Protein AF-0000000082531055 (afdb_homodimer)

Radius of gyration: 18.64 Å; Cα contacts (8 Å, |Δi|>4): 338; chains: 2; bounding box: 50×52×39 Å

Secondary structure (DSSP, 8-state):
-HHHHHHHHHHHHHHHHHHHHHHHHHHHHTT-HHHHHHHHHTT--TT---HHHHHHHHHHHHHHHHH---HHHHHHHS-GGGHHHHHHHHHHHHHH--HHHHHHHHHHHHHHHHHH-HHHHHHHHH--S---/-HHHHHHHHHHHHHHHHHHHHHHHHHHHHTT-HHHHHHHHHTT--TT---HHHHHHHHHHHHHHHHH---HHHHHHHS-GGGHHHHHHHHHHHHHH--HHHHHHHHHHHHHHHHHH-HHHHHHHHH--S---

Nearest PDB structures (foldseek):
  2p9p-assembly1_G  TM=9.024E-01  e=6.781E-05  Bos taurus
  4zlh-assembly1_A  TM=4.702E-01  e=4.420E+00  Escherichia coli O157:H7
  3qml-assembly2_D  TM=3.053E-01  e=2.749E+00  Saccharomyces cerevisiae
  8tn6-assembly1_C  TM=3.056E-01  e=6.067E+00  synthetic construct
  2p9p-assembly1_G  TM=9.031E-01  e=5.166E-05  Bos taurus

Structure (mmCIF, N/CA/C/O backbone):
data_AF-0000000082531055-model_v1
#
loop_
_entity.id
_entity.type
_entity.pdbx_description
1 polymer 'Actin-related protein 2/3 complex subunit 5'
#
loop_
_atom_site.group_PDB
_atom_site.id
_atom_site.type_symbol
_atom_site.label_atom_id
_atom_site.label_alt_id
_atom_site.label_comp_id
_atom_site.label_asym_id
_atom_site.label_entity_id
_atom_site.label_seq_id
_atom_site.pdbx_PDB_ins_code
_atom_site.Cartn_x
_atom_site.Cartn_y
_atom_site.Cartn_z
_atom_site.occupancy
_atom_site.B_iso_or_equiv
_atom_site.auth_seq_id
_atom_site.auth_comp_id
_atom_site.auth_asym_id
_atom_site.auth_atom_id
_atom_site.pdbx_PDB_model_num
ATOM 1 N N . MET A 1 1 ? 19.609 7.238 -24.266 1 29.48 1 MET A N 1
ATOM 2 C CA . MET A 1 1 ? 18.875 8.5 -24.375 1 29.48 1 MET A CA 1
ATOM 3 C C . MET A 1 1 ? 17.672 8.508 -23.453 1 29.48 1 MET A C 1
ATOM 5 O O . MET A 1 1 ? 17.328 9.547 -22.891 1 29.48 1 MET A O 1
ATOM 9 N N . ALA A 1 2 ? 16.812 7.453 -23.422 1 37.62 2 ALA A N 1
ATOM 10 C CA . ALA A 1 2 ? 15.617 7.328 -22.594 1 37.62 2 ALA A CA 1
ATOM 11 C C . ALA A 1 2 ? 15.969 7.297 -21.109 1 37.62 2 ALA A C 1
ATOM 13 O O . ALA A 1 2 ? 15.258 7.879 -20.281 1 37.62 2 ALA A O 1
ATOM 14 N N . GLU A 1 3 ? 17 6.648 -20.828 1 43.88 3 GLU A N 1
ATOM 15 C CA . GLU A 1 3 ? 17.516 6.523 -19.469 1 43.88 3 GLU A CA 1
ATOM 16 C C . GLU A 1 3 ? 17.891 7.887 -18.891 1 43.88 3 GLU A C 1
ATOM 18 O O . GLU A 1 3 ? 17.656 8.141 -17.703 1 43.88 3 GLU A O 1
ATOM 23 N N . PHE A 1 4 ? 18.5 8.664 -19.719 1 45.09 4 PHE A N 1
ATOM 24 C CA . PHE A 1 4 ? 18.938 10.008 -19.391 1 45.09 4 PHE A CA 1
ATOM 25 C C . PHE A 1 4 ? 17.75 10.922 -19.094 1 45.09 4 PHE A C 1
ATOM 27 O O . PHE A 1 4 ? 17.797 11.734 -18.172 1 45.09 4 PHE A O 1
ATOM 34 N N . VAL A 1 5 ? 16.766 10.852 -19.891 1 44.25 5 VAL A N 1
ATOM 35 C CA . VAL A 1 5 ? 15.547 11.648 -19.812 1 44.25 5 VAL A CA 1
ATOM 36 C C . VAL A 1 5 ? 14.758 11.25 -18.578 1 44.25 5 VAL A C 1
ATOM 38 O O . VAL A 1 5 ? 14.227 12.117 -17.875 1 44.25 5 VAL A O 1
ATOM 41 N N . GLU A 1 6 ? 14.867 9.984 -18.266 1 50.84 6 GLU A N 1
ATOM 42 C CA . GLU A 1 6 ? 14.141 9.477 -17.109 1 50.84 6 GLU A CA 1
ATOM 43 C C . GLU A 1 6 ? 14.789 9.938 -15.812 1 50.84 6 GLU A C 1
ATOM 45 O O . GLU A 1 6 ? 14.086 10.258 -14.852 1 50.84 6 GLU A O 1
ATOM 50 N N . ALA A 1 7 ? 16.141 9.953 -15.906 1 51.12 7 ALA A N 1
ATOM 51 C CA . ALA A 1 7 ? 16.953 10.406 -14.781 1 51.12 7 ALA A CA 1
ATOM 52 C C . ALA A 1 7 ? 16.781 11.898 -14.539 1 51.12 7 ALA A C 1
ATOM 54 O O . ALA A 1 7 ? 16.688 12.344 -13.391 1 51.12 7 ALA A O 1
ATOM 55 N N . ASP A 1 8 ? 16.938 12.641 -15.594 1 53.81 8 ASP A N 1
ATOM 56 C CA . ASP A 1 8 ? 16.75 14.086 -15.508 1 53.81 8 ASP A CA 1
ATOM 57 C C . ASP A 1 8 ? 15.383 14.438 -14.938 1 53.81 8 ASP A C 1
ATOM 59 O O . ASP A 1 8 ? 15.258 15.391 -14.156 1 53.81 8 ASP A O 1
ATOM 63 N N . ASN A 1 9 ? 14.477 13.461 -15.141 1 72.88 9 ASN A N 1
ATOM 64 C CA . ASN A 1 9 ? 13.094 13.641 -14.711 1 72.88 9 ASN A CA 1
ATOM 65 C C . ASN A 1 9 ? 12.914 13.289 -13.234 1 72.88 9 ASN A C 1
ATOM 67 O O . ASN A 1 9 ? 12.242 14.016 -12.5 1 72.88 9 ASN A O 1
ATOM 71 N N . ALA A 1 10 ? 13.938 12.469 -12.82 1 75.19 10 ALA A N 1
ATOM 72 C CA . ALA A 1 10 ? 13.844 12.109 -11.414 1 75.19 10 ALA A CA 1
ATOM 73 C C . ALA A 1 10 ? 14.391 13.227 -10.523 1 75.19 10 ALA A C 1
ATOM 75 O O . ALA A 1 10 ? 13.836 13.5 -9.453 1 75.19 10 ALA A O 1
ATOM 76 N N . GLU A 1 11 ? 15.43 13.875 -10.984 1 80.56 11 GLU A N 1
ATOM 77 C CA . GLU A 1 11 ? 16.016 14.961 -10.211 1 80.56 11 GLU A CA 1
ATOM 78 C C . GLU A 1 11 ? 15.078 16.156 -10.125 1 80.56 11 GLU A C 1
ATOM 80 O O . GLU A 1 11 ? 14.969 16.812 -9.078 1 80.56 11 GLU A O 1
ATOM 85 N N . ALA A 1 12 ? 14.461 16.438 -11.148 1 84.06 12 ALA A N 1
ATOM 86 C CA . ALA A 1 12 ? 13.5 17.531 -11.156 1 84.06 12 ALA A CA 1
ATOM 87 C C . ALA A 1 12 ? 12.32 17.219 -10.234 1 84.06 12 ALA A C 1
ATOM 89 O O . ALA A 1 12 ? 11.836 18.109 -9.523 1 84.06 12 ALA A O 1
ATOM 90 N N . ILE A 1 13 ? 11.922 16 -10.219 1 83.38 13 ILE A N 1
ATOM 91 C CA . ILE A 1 13 ? 10.812 15.57 -9.375 1 83.38 13 ILE A CA 1
ATOM 92 C C . ILE A 1 13 ? 11.211 15.672 -7.906 1 83.38 13 ILE A C 1
ATOM 94 O O . ILE A 1 13 ? 10.438 16.156 -7.078 1 83.38 13 ILE A O 1
ATOM 98 N N . ILE A 1 14 ? 12.43 15.273 -7.699 1 84.75 14 ILE A N 1
ATOM 99 C CA . ILE A 1 14 ? 12.922 15.312 -6.328 1 84.75 14 ILE A CA 1
ATOM 100 C C . ILE A 1 14 ? 13 16.75 -5.848 1 84.75 14 ILE A C 1
ATOM 102 O O . ILE A 1 14 ? 12.641 17.062 -4.707 1 84.75 14 ILE A O 1
ATOM 106 N N . THR A 1 15 ? 13.445 17.625 -6.699 1 88.12 15 THR A N 1
ATOM 107 C CA . THR A 1 15 ? 13.523 19.031 -6.355 1 88.12 15 THR A CA 1
ATOM 108 C C . THR A 1 15 ? 12.141 19.594 -6.062 1 88.12 15 THR A C 1
ATOM 110 O O . THR A 1 15 ? 11.961 20.359 -5.105 1 88.12 15 THR A O 1
ATOM 113 N N . ARG A 1 16 ? 11.164 19.266 -6.797 1 87.06 16 ARG A N 1
ATOM 114 C CA . ARG A 1 16 ? 9.781 19.703 -6.578 1 87.06 16 ARG A CA 1
ATOM 115 C C . ARG A 1 16 ? 9.258 19.188 -5.238 1 87.06 16 ARG A C 1
ATOM 117 O O . ARG A 1 16 ? 8.578 19.922 -4.516 1 87.06 16 ARG A O 1
ATOM 124 N N . ILE A 1 17 ? 9.586 17.969 -4.957 1 88.88 17 ILE A N 1
ATOM 125 C CA . ILE A 1 17 ? 9.156 17.359 -3.699 1 88.88 17 ILE A CA 1
ATOM 126 C C . ILE A 1 17 ? 9.773 18.125 -2.527 1 88.88 17 ILE A C 1
ATOM 128 O O . ILE A 1 17 ? 9.102 18.375 -1.521 1 88.88 17 ILE A O 1
ATOM 132 N N . GLU A 1 18 ? 10.984 18.5 -2.701 1 90.75 18 GLU A N 1
ATOM 133 C CA . GLU A 1 18 ? 11.664 19.25 -1.645 1 90.75 18 GLU A CA 1
ATOM 134 C C . GLU A 1 18 ? 11.016 20.609 -1.421 1 90.75 18 GLU A C 1
ATOM 136 O O . GLU A 1 18 ? 10.859 21.047 -0.28 1 90.75 18 GLU A O 1
ATOM 141 N N . HIS A 1 19 ? 10.695 21.25 -2.48 1 91.31 19 HIS A N 1
ATOM 142 C CA . HIS A 1 19 ? 10.008 22.531 -2.365 1 91.31 19 HIS A CA 1
ATOM 143 C C . HIS A 1 19 ? 8.648 22.375 -1.685 1 91.31 19 HIS A C 1
ATOM 145 O O . HIS A 1 19 ? 8.305 23.141 -0.79 1 91.31 19 HIS A O 1
ATOM 151 N N . LYS A 1 20 ? 7.926 21.359 -2.08 1 91.94 20 LYS A N 1
ATOM 152 C CA . LYS A 1 20 ? 6.625 21.062 -1.494 1 91.94 20 LYS A CA 1
ATOM 153 C C . LYS A 1 20 ? 6.754 20.734 -0.009 1 91.94 20 LYS A C 1
ATOM 155 O O . LYS A 1 20 ? 5.902 21.109 0.793 1 91.94 20 LYS A O 1
ATOM 160 N N . SER A 1 21 ? 7.859 20.047 0.25 1 94.75 21 SER A N 1
ATOM 161 C CA . SER A 1 21 ? 8.109 19.625 1.628 1 94.75 21 SER A CA 1
ATOM 162 C C . SER A 1 21 ? 8.227 20.828 2.555 1 94.75 21 SER A C 1
ATOM 164 O O . SER A 1 21 ? 7.703 20.812 3.67 1 94.75 21 SER A O 1
ATOM 166 N N . ARG A 1 22 ? 8.867 21.875 2.098 1 96.12 22 ARG A N 1
ATOM 167 C CA . ARG A 1 22 ? 9.016 23.094 2.891 1 96.12 22 ARG A CA 1
ATOM 168 C C . ARG A 1 22 ? 7.664 23.75 3.15 1 96.12 22 ARG A C 1
ATOM 170 O O . ARG A 1 22 ? 7.379 24.172 4.273 1 96.12 22 ARG A O 1
ATOM 177 N N . LYS A 1 23 ? 6.914 23.859 2.178 1 96.38 23 LYS A N 1
ATOM 178 C CA . LYS A 1 23 ? 5.578 24.438 2.316 1 96.38 23 LYS A CA 1
ATOM 179 C C . LYS A 1 23 ? 4.723 23.625 3.279 1 96.38 23 LYS A C 1
ATOM 181 O O . LYS A 1 23 ? 4.043 24.188 4.141 1 96.38 23 LYS A O 1
ATOM 186 N N . ILE A 1 24 ? 4.734 22.328 3.209 1 97.44 24 ILE A N 1
ATOM 187 C CA . ILE A 1 24 ? 3.961 21.422 4.055 1 97.44 24 ILE A CA 1
ATOM 188 C C . ILE A 1 24 ? 4.395 21.578 5.512 1 97.44 24 ILE A C 1
ATOM 190 O O . ILE A 1 24 ? 3.557 21.688 6.41 1 97.44 24 ILE A O 1
ATOM 194 N N . GLU A 1 25 ? 5.715 21.672 5.68 1 97.5 25 GLU A N 1
ATOM 195 C CA . GLU A 1 25 ? 6.238 21.859 7.027 1 97.5 25 GLU A CA 1
ATOM 196 C C . GLU A 1 25 ? 5.742 23.172 7.629 1 97.5 25 GLU A C 1
ATOM 198 O O . GLU A 1 25 ? 5.375 23.219 8.805 1 97.5 25 GLU A O 1
ATOM 203 N N . SER A 1 26 ? 5.773 24.188 6.863 1 98.06 26 SER A N 1
ATOM 204 C CA . SER A 1 26 ? 5.293 25.484 7.312 1 98.06 26 SER A CA 1
ATOM 205 C C . SER A 1 26 ? 3.818 25.438 7.691 1 98.06 26 SER A C 1
ATOM 207 O O . SER A 1 26 ? 3.412 25.984 8.719 1 98.06 26 SER A O 1
ATOM 209 N N . LEU A 1 27 ? 2.963 24.781 6.934 1 98.19 27 LEU A N 1
ATOM 210 C CA . LEU A 1 27 ? 1.532 24.656 7.184 1 98.19 27 LEU A CA 1
ATOM 211 C C . LEU A 1 27 ? 1.275 23.859 8.461 1 98.19 27 LEU A C 1
ATOM 213 O O . LEU A 1 27 ? 0.385 24.203 9.242 1 98.19 27 LEU A O 1
ATOM 217 N N . LEU A 1 28 ? 2.062 22.859 8.688 1 98.06 28 LEU A N 1
ATOM 218 C CA . LEU A 1 28 ? 1.902 22.047 9.883 1 98.06 28 LEU A CA 1
ATOM 219 C C . LEU A 1 28 ? 2.27 22.828 11.133 1 98.06 28 LEU A C 1
ATOM 221 O O . LEU A 1 28 ? 1.61 22.703 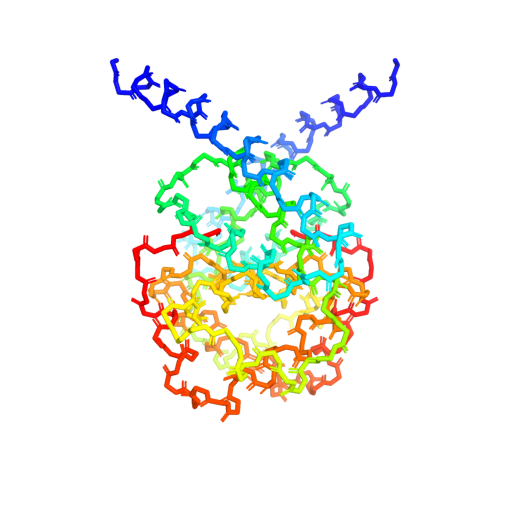12.172 1 98.06 28 LEU A O 1
ATOM 225 N N . LYS A 1 29 ? 3.264 23.625 11.016 1 97.69 29 LYS A N 1
ATOM 226 C CA . LYS A 1 29 ? 3.652 24.5 12.125 1 97.69 29 LYS A CA 1
ATOM 227 C C . LYS A 1 29 ? 2.547 25.5 12.453 1 97.69 29 LYS A C 1
ATOM 229 O O . LYS A 1 29 ? 2.381 25.891 13.609 1 97.69 29 LYS A O 1
ATOM 234 N N . GLN A 1 30 ? 1.782 25.859 11.453 1 98.06 30 GLN A N 1
ATOM 235 C CA . GLN A 1 30 ? 0.675 26.797 11.602 1 98.06 30 GLN A CA 1
ATOM 236 C C . GLN A 1 30 ? -0.611 26.078 11.992 1 98.06 30 GLN A C 1
ATOM 238 O O . GLN A 1 30 ? -1.688 26.672 12.008 1 98.06 30 GLN A O 1
ATOM 243 N N . HIS A 1 31 ? -0.608 24.781 12.219 1 97.38 31 HIS A N 1
ATOM 244 C CA . HIS A 1 31 ? -1.734 23.938 12.617 1 97.38 31 HIS A CA 1
ATOM 245 C C . HIS A 1 31 ? -2.809 23.906 11.531 1 97.38 31 HIS A C 1
ATOM 247 O O . HIS A 1 31 ? -3.998 24.031 11.828 1 97.38 31 HIS A O 1
ATOM 253 N N . LYS A 1 32 ? -2.365 23.812 10.258 1 97.88 32 LYS A N 1
ATOM 254 C CA . LYS A 1 32 ? -3.232 23.688 9.094 1 97.88 32 LYS A CA 1
ATOM 255 C C . LYS A 1 32 ? -3.02 22.344 8.398 1 97.88 32 LYS A C 1
ATOM 257 O O . LYS A 1 32 ? -2.609 22.297 7.234 1 97.88 32 LYS A O 1
ATOM 262 N N . PRO A 1 33 ? -3.389 21.219 9.062 1 97.94 33 PRO A N 1
ATOM 263 C CA . PRO A 1 33 ? -3.057 19.891 8.531 1 97.94 33 PRO A CA 1
ATOM 264 C C . PRO A 1 33 ? -3.814 19.562 7.25 1 97.94 33 PRO A C 1
ATOM 266 O O . PRO A 1 33 ? -3.283 18.875 6.379 1 97.94 33 PRO A O 1
ATOM 269 N N . VAL A 1 34 ? -5.059 20.047 7.102 1 97.88 34 VAL A N 1
ATOM 270 C CA . VAL A 1 34 ? -5.836 19.719 5.91 1 97.88 34 VAL A CA 1
ATOM 271 C C . VAL A 1 34 ? -5.219 20.406 4.688 1 97.88 34 VAL A C 1
ATOM 273 O O . VAL A 1 34 ? -5.09 19.781 3.627 1 97.88 34 VAL A O 1
ATOM 276 N N . GLU A 1 35 ? -4.832 21.688 4.855 1 97.56 35 GLU A N 1
ATOM 277 C CA . GLU A 1 35 ? -4.148 22.391 3.775 1 97.56 35 GLU A CA 1
ATOM 278 C C . GLU A 1 35 ? -2.811 21.734 3.445 1 97.56 35 GLU A C 1
ATOM 280 O O . GLU A 1 35 ? -2.416 21.672 2.279 1 97.56 35 GLU A O 1
ATOM 285 N N . ALA A 1 36 ? -2.111 21.266 4.488 1 98.06 36 ALA A N 1
ATOM 286 C CA . ALA A 1 36 ? -0.868 20.516 4.289 1 98.06 36 ALA A CA 1
ATOM 287 C C . ALA A 1 36 ? -1.108 19.25 3.471 1 98.06 36 ALA A C 1
ATOM 289 O O . ALA A 1 36 ? -0.356 18.953 2.541 1 98.06 36 ALA A O 1
ATOM 290 N N . LEU A 1 37 ? -2.172 18.562 3.766 1 97.94 37 LEU A N 1
ATOM 291 C CA . LEU A 1 37 ? -2.514 17.344 3.045 1 97.94 37 LEU A CA 1
ATOM 292 C C . LEU A 1 37 ? -2.861 17.656 1.591 1 97.94 37 LEU A C 1
ATOM 294 O O . LEU A 1 37 ? -2.4 16.953 0.679 1 97.94 37 LEU A O 1
ATOM 298 N N . LYS A 1 38 ? -3.598 18.703 1.395 1 96.31 38 LYS A N 1
ATOM 299 C CA . LYS A 1 38 ? -3.912 19.141 0.035 1 96.31 38 LYS A CA 1
ATOM 300 C C . LYS A 1 38 ? -2.641 19.391 -0.768 1 96.31 38 LYS A C 1
ATOM 302 O O . LYS A 1 38 ? -2.498 18.906 -1.891 1 96.31 38 LYS A O 1
ATOM 307 N N . THR A 1 39 ? -1.772 20.141 -0.174 1 95.69 39 THR A N 1
ATOM 308 C CA . THR A 1 39 ? -0.507 20.469 -0.817 1 95.69 39 THR A CA 1
ATOM 309 C C . THR A 1 39 ? 0.29 19.203 -1.135 1 95.69 39 THR A C 1
ATOM 311 O O . THR A 1 39 ? 0.873 19.094 -2.215 1 95.69 39 THR A O 1
ATOM 314 N N . ALA A 1 40 ? 0.286 18.25 -0.204 1 95.38 40 ALA A N 1
ATOM 315 C CA . ALA A 1 40 ? 1.03 17 -0.369 1 95.38 40 ALA A CA 1
ATOM 316 C C . ALA A 1 40 ? 0.456 16.172 -1.51 1 95.38 40 ALA A C 1
ATOM 318 O O . ALA A 1 40 ? 1.198 15.5 -2.23 1 95.38 40 ALA A O 1
ATOM 319 N N . LEU A 1 41 ? -0.822 16.25 -1.657 1 93.38 41 LEU A N 1
ATOM 320 C CA . LEU A 1 41 ? -1.504 15.414 -2.639 1 93.38 41 LEU A CA 1
ATOM 321 C C . LEU A 1 41 ? -1.459 16.047 -4.023 1 93.38 41 LEU A C 1
ATOM 323 O O . LEU A 1 41 ? -1.663 15.375 -5.031 1 93.38 41 LEU A O 1
ATOM 327 N N . GLU A 1 42 ? -1.186 17.359 -3.957 1 88.75 42 GLU A N 1
ATOM 328 C CA . GLU A 1 42 ? -1.14 18.094 -5.223 1 88.75 42 GLU A CA 1
ATOM 329 C C . GLU A 1 42 ? 0.071 17.672 -6.055 1 88.75 42 GLU A C 1
ATOM 331 O O . GLU A 1 42 ? 1.187 17.594 -5.535 1 88.75 42 GLU A O 1
ATOM 336 N N . GLY A 1 43 ? -0.142 17.547 -7.301 1 72.81 43 GLY A N 1
ATOM 337 C CA . GLY A 1 43 ? 0.938 17.266 -8.234 1 72.81 43 GLY A CA 1
ATOM 338 C C . GLY A 1 43 ? 1.608 15.93 -8 1 72.81 43 GLY A C 1
ATOM 339 O O . GLY A 1 43 ? 2.805 15.773 -8.258 1 72.81 43 GLY A O 1
ATOM 340 N N . SER A 1 44 ? 1.098 15.195 -7.086 1 60.41 44 SER A N 1
ATOM 341 C CA . SER A 1 44 ? 1.699 13.875 -6.926 1 60.41 44 SER A CA 1
ATOM 342 C C . SER A 1 44 ? 2.025 13.25 -8.273 1 60.41 44 SER A C 1
ATOM 344 O O . SER A 1 44 ? 1.172 13.188 -9.164 1 60.41 44 SER A O 1
ATOM 346 N N . PRO A 1 45 ? 3.352 13.57 -8.547 1 52.59 45 PRO A N 1
ATOM 347 C CA . PRO A 1 45 ? 3.768 13.141 -9.883 1 52.59 45 PRO A CA 1
ATOM 348 C C . PRO A 1 45 ? 3.1 11.844 -10.32 1 52.59 45 PRO A C 1
ATOM 350 O O . PRO A 1 45 ? 3.029 10.883 -9.547 1 52.59 45 PRO A O 1
ATOM 353 N N . PRO A 1 46 ? 2.314 12.008 -11.367 1 50.25 46 PRO A N 1
ATOM 354 C CA . PRO A 1 46 ? 1.851 10.758 -11.953 1 50.25 46 PRO A CA 1
ATOM 355 C C . PRO A 1 46 ? 2.879 9.633 -11.836 1 50.25 46 PRO A C 1
ATOM 357 O O . PRO A 1 46 ? 3.977 9.844 -11.32 1 50.25 46 PRO A O 1
ATOM 360 N N . ASN A 1 47 ? 3.057 8.969 -12.93 1 51.38 47 ASN A N 1
ATOM 361 C CA . ASN A 1 47 ? 3.734 7.738 -13.328 1 51.38 47 ASN A CA 1
ATOM 362 C C . ASN A 1 47 ? 5.219 7.773 -12.977 1 51.38 47 ASN A C 1
ATOM 364 O O . ASN A 1 47 ? 6.074 7.594 -13.844 1 51.38 47 ASN A O 1
ATOM 368 N N . THR A 1 48 ? 5.59 8.633 -12.016 1 58.59 48 THR A N 1
ATOM 369 C CA . THR A 1 48 ? 7.012 8.344 -11.875 1 58.59 48 THR A CA 1
ATOM 370 C C . THR A 1 48 ? 7.234 6.906 -11.422 1 58.59 48 THR A C 1
ATOM 372 O O . THR A 1 48 ? 6.547 6.422 -10.516 1 58.59 48 THR A O 1
ATOM 375 N N . GLN A 1 49 ? 7.82 6.273 -12.258 1 63.94 49 GLN A N 1
ATOM 376 C CA . GLN A 1 49 ? 8.203 4.895 -11.969 1 63.94 49 GLN A CA 1
ATOM 377 C C . GLN A 1 49 ? 9.438 4.836 -11.078 1 63.94 49 GLN A C 1
ATOM 379 O O . GLN A 1 49 ? 9.836 3.762 -10.633 1 63.94 49 GLN A O 1
ATOM 384 N N . ASP A 1 50 ? 9.891 6.121 -10.648 1 75.69 50 ASP A N 1
ATOM 385 C CA . ASP A 1 50 ? 11.109 6.137 -9.836 1 75.69 50 ASP A CA 1
ATOM 386 C C . ASP A 1 50 ? 10.789 5.902 -8.359 1 75.69 50 ASP A C 1
ATOM 388 O O . ASP A 1 50 ? 10.062 6.688 -7.742 1 75.69 50 ASP A O 1
ATOM 392 N N . GLU A 1 51 ? 11.352 4.906 -7.789 1 78.06 51 GLU A N 1
ATOM 393 C CA . GLU A 1 51 ? 11.07 4.48 -6.422 1 78.06 51 GLU A CA 1
ATOM 394 C C . GLU A 1 51 ? 11.539 5.52 -5.41 1 78.06 51 GLU A C 1
ATOM 396 O O . GLU A 1 51 ? 10.922 5.699 -4.359 1 78.06 51 GLU A O 1
ATOM 401 N N . ARG A 1 52 ? 12.594 6.184 -5.797 1 80.44 52 ARG A N 1
ATOM 402 C CA . ARG A 1 52 ? 13.102 7.219 -4.902 1 80.44 52 ARG A CA 1
ATOM 403 C C . ARG A 1 52 ? 12.117 8.375 -4.793 1 80.44 52 ARG A C 1
ATOM 405 O O . ARG A 1 52 ? 11.898 8.914 -3.701 1 80.44 52 ARG A O 1
ATOM 412 N N . CYS A 1 53 ? 11.547 8.742 -5.871 1 84.5 53 CYS A N 1
ATOM 413 C CA . CYS A 1 53 ? 10.562 9.812 -5.895 1 84.5 53 CYS A CA 1
ATOM 414 C C . CYS A 1 53 ? 9.297 9.398 -5.148 1 84.5 53 CYS A C 1
ATOM 416 O O . CYS A 1 53 ? 8.734 10.188 -4.387 1 84.5 53 CYS A O 1
ATOM 418 N N . LYS A 1 54 ? 8.859 8.164 -5.348 1 85.62 54 LYS A N 1
ATOM 419 C CA . LYS A 1 54 ? 7.676 7.648 -4.656 1 85.62 54 LYS A CA 1
ATOM 420 C C . LYS A 1 54 ? 7.871 7.664 -3.145 1 85.62 54 LYS A C 1
ATOM 422 O O . LYS A 1 54 ? 6.98 8.078 -2.4 1 85.62 54 LYS A O 1
ATOM 427 N N . SER A 1 55 ? 9.07 7.246 -2.779 1 87.25 55 SER A N 1
ATOM 428 C CA . SER A 1 55 ? 9.398 7.211 -1.357 1 87.25 55 SER A CA 1
ATOM 429 C C . SER A 1 55 ? 9.445 8.617 -0.764 1 87.25 55 SER A C 1
ATOM 431 O O . SER A 1 55 ? 8.945 8.844 0.34 1 87.25 55 SER A O 1
ATOM 433 N N . ALA A 1 56 ? 10.062 9.492 -1.516 1 88.06 56 ALA A N 1
ATOM 434 C CA . ALA A 1 56 ? 10.141 10.875 -1.051 1 88.06 56 ALA A CA 1
ATOM 435 C C . ALA A 1 56 ? 8.758 11.5 -0.925 1 88.06 56 ALA A C 1
ATOM 437 O O . ALA A 1 56 ? 8.469 12.188 0.054 1 88.06 56 ALA A O 1
ATOM 438 N N . ASN A 1 57 ? 7.891 11.258 -1.875 1 90.44 57 ASN A N 1
ATOM 439 C CA . ASN A 1 57 ? 6.527 11.773 -1.815 1 90.44 57 ASN A CA 1
ATOM 440 C C . ASN A 1 57 ? 5.754 11.172 -0.643 1 90.44 57 ASN A C 1
ATOM 442 O O . ASN A 1 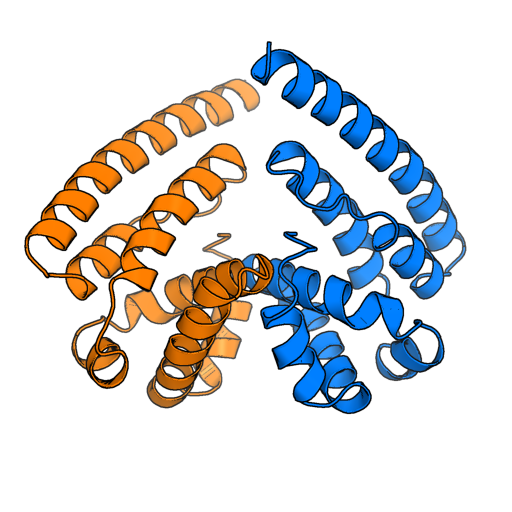57 ? 5.008 11.883 0.037 1 90.44 57 ASN A O 1
ATOM 446 N N . TRP A 1 58 ? 5.938 9.906 -0.442 1 92.38 58 TRP A N 1
ATOM 447 C CA . TRP A 1 58 ? 5.277 9.242 0.676 1 92.38 58 TRP A CA 1
ATOM 448 C C . TRP A 1 58 ? 5.629 9.914 1.996 1 92.38 58 TRP A C 1
ATOM 450 O O . TRP A 1 58 ? 4.754 10.148 2.836 1 92.38 58 TRP A O 1
ATOM 460 N N . ILE A 1 59 ? 6.855 10.258 2.17 1 93.12 59 ILE A N 1
ATOM 461 C CA . ILE A 1 59 ? 7.312 10.844 3.426 1 93.12 59 ILE A CA 1
ATOM 462 C C . ILE A 1 59 ? 6.527 12.117 3.727 1 93.12 59 ILE A C 1
ATOM 464 O O . ILE A 1 59 ? 6.035 12.297 4.844 1 93.12 59 ILE A O 1
ATOM 468 N N . VAL A 1 60 ? 6.34 12.914 2.738 1 93.62 60 VAL A N 1
ATOM 469 C CA . VAL A 1 60 ? 5.684 14.203 2.943 1 93.62 60 VAL A CA 1
ATOM 470 C C . VAL A 1 60 ? 4.18 13.992 3.121 1 93.62 60 VAL A C 1
ATOM 472 O O . VAL A 1 60 ? 3.555 14.625 3.975 1 93.62 60 VAL A O 1
ATOM 475 N N . VAL A 1 61 ? 3.537 13.125 2.361 1 96.5 61 VAL A N 1
ATOM 476 C CA . VAL A 1 61 ? 2.113 12.828 2.473 1 96.5 61 VAL A CA 1
ATOM 477 C C . VAL A 1 61 ? 1.821 12.195 3.83 1 96.5 61 VAL A C 1
ATOM 479 O O . VAL A 1 61 ? 0.848 12.555 4.496 1 96.5 61 VAL A O 1
ATOM 482 N N . HIS A 1 62 ? 2.672 11.297 4.168 1 97.06 62 HIS A N 1
ATOM 483 C CA . HIS A 1 62 ? 2.535 10.609 5.445 1 97.06 62 HIS A CA 1
ATOM 484 C C . HIS A 1 62 ? 2.525 11.602 6.609 1 97.06 62 HIS A C 1
ATOM 486 O O . HIS A 1 62 ? 1.704 11.484 7.52 1 97.06 62 HIS A O 1
ATOM 492 N N . ARG A 1 63 ? 3.443 12.531 6.578 1 97.19 63 ARG A N 1
ATOM 493 C CA . ARG A 1 63 ? 3.506 13.539 7.633 1 97.19 63 ARG A CA 1
ATOM 494 C C . ARG A 1 63 ? 2.191 14.305 7.734 1 97.19 63 ARG A C 1
ATOM 496 O O . ARG A 1 63 ? 1.688 14.539 8.836 1 97.19 63 ARG A O 1
ATOM 503 N N . ALA A 1 64 ? 1.657 14.695 6.621 1 98 64 ALA A N 1
ATOM 504 C CA . ALA A 1 64 ? 0.396 15.43 6.598 1 98 64 ALA A CA 1
ATOM 505 C C . ALA A 1 64 ? -0.751 14.57 7.117 1 98 64 ALA A C 1
ATOM 507 O O . ALA A 1 64 ? -1.59 15.047 7.891 1 98 64 ALA A O 1
ATOM 508 N N . ILE A 1 65 ? -0.79 13.32 6.773 1 98.31 65 ILE A N 1
ATOM 509 C CA . ILE A 1 65 ? -1.818 12.375 7.207 1 98.31 65 ILE A CA 1
ATOM 510 C C . ILE A 1 65 ? -1.779 12.234 8.727 1 98.31 65 ILE A C 1
ATOM 512 O O . ILE A 1 65 ? -2.816 12.297 9.391 1 98.31 65 ILE A O 1
ATOM 516 N N . MET A 1 66 ? -0.633 12.117 9.297 1 98.12 66 MET A N 1
ATOM 517 C CA . MET A 1 66 ? -0.47 11.859 10.727 1 98.12 66 MET A CA 1
ATOM 518 C C . MET A 1 66 ? -0.824 13.094 11.547 1 98.12 66 MET A C 1
ATOM 520 O O . MET A 1 66 ? -1.149 12.984 12.727 1 98.12 66 MET A O 1
ATOM 524 N N . ALA A 1 67 ? -0.791 14.234 10.922 1 98.12 67 ALA A N 1
ATOM 525 C CA . ALA A 1 67 ? -1.037 15.492 11.625 1 98.12 67 ALA A CA 1
ATOM 526 C C . ALA A 1 67 ? -2.533 15.766 11.758 1 98.12 67 ALA A C 1
ATOM 528 O O . ALA A 1 67 ? -2.947 16.641 12.508 1 98.12 67 ALA A O 1
ATOM 529 N N . ILE A 1 68 ? -3.336 15.039 11.023 1 98.31 68 ILE A N 1
ATOM 530 C CA . ILE A 1 68 ? -4.777 15.258 11.07 1 98.31 68 ILE A CA 1
ATOM 531 C C . ILE A 1 68 ? -5.336 14.75 12.398 1 98.31 68 ILE A C 1
ATOM 533 O O . ILE A 1 68 ? -5.262 13.547 12.688 1 98.31 68 ILE A O 1
ATOM 537 N N . LYS A 1 69 ? -5.914 15.578 13.156 1 96.75 69 LYS A N 1
ATOM 538 C CA . LYS A 1 69 ? -6.461 15.211 14.461 1 96.75 69 LYS A CA 1
ATOM 539 C C . LYS A 1 69 ? -7.969 14.977 14.375 1 96.75 69 LYS A C 1
ATOM 541 O O . LYS A 1 69 ? -8.484 14.016 14.938 1 96.75 69 LYS A O 1
ATOM 546 N N . ASP A 1 70 ? -8.609 15.789 13.727 1 96.88 70 ASP A N 1
ATOM 547 C CA . ASP A 1 70 ? -10.055 15.664 13.562 1 96.88 70 ASP A CA 1
ATOM 548 C C . ASP A 1 70 ? -10.406 15.055 12.211 1 96.88 70 ASP A C 1
ATOM 550 O O . ASP A 1 70 ? -10.734 15.766 11.266 1 96.88 70 ASP A O 1
ATOM 554 N N . VAL A 1 71 ? -10.492 13.742 12.148 1 96.69 71 VAL A N 1
ATOM 555 C CA . VAL A 1 71 ? -10.734 13 10.922 1 96.69 71 VAL A CA 1
ATOM 556 C C . VAL A 1 71 ? -12.18 13.203 10.469 1 96.69 71 VAL A C 1
ATOM 558 O O . VAL A 1 71 ? -12.461 13.242 9.266 1 96.69 71 VAL A O 1
ATOM 561 N N . ASP A 1 72 ? -13.055 13.43 11.375 1 94.19 72 ASP A N 1
ATOM 562 C CA . ASP A 1 72 ? -14.477 13.594 11.07 1 94.19 72 ASP A CA 1
ATOM 563 C C . ASP A 1 72 ? -14.711 14.828 10.203 1 94.19 72 ASP A C 1
ATOM 565 O O . ASP A 1 72 ? -15.586 14.828 9.336 1 94.19 72 ASP A O 1
ATOM 569 N N . SER A 1 73 ? -13.961 15.828 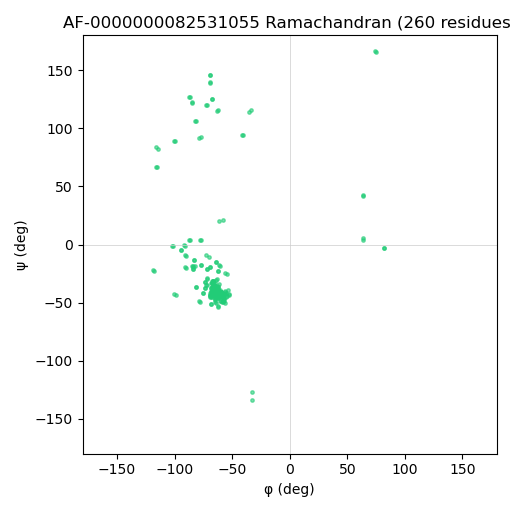10.461 1 95.19 73 SER A N 1
ATOM 570 C CA . SER A 1 73 ? -14.172 17.078 9.742 1 95.19 73 SER A CA 1
ATOM 571 C C . SER A 1 73 ? -13.266 17.172 8.516 1 95.19 73 SER A C 1
ATOM 573 O O . SER A 1 73 ? -13.398 18.109 7.715 1 95.19 73 SER A O 1
ATOM 575 N N . LEU A 1 74 ? -12.375 16.234 8.289 1 97.44 74 LEU A N 1
ATOM 576 C CA . LEU A 1 74 ? -11.375 16.266 7.227 1 97.44 74 LEU A CA 1
ATOM 577 C C . LEU A 1 74 ? -12.039 16.438 5.863 1 97.44 74 LEU A C 1
ATOM 579 O O . 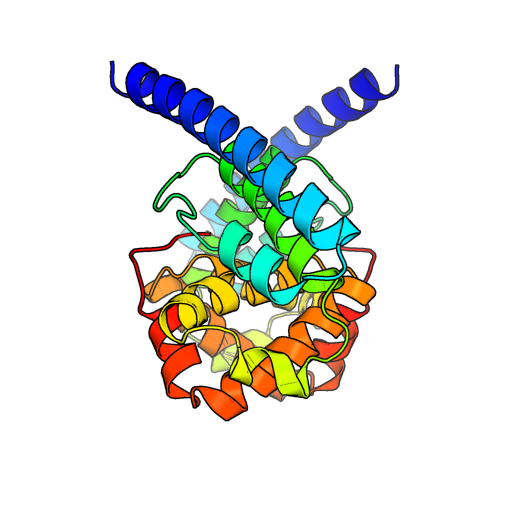LEU A 1 74 ? -11.648 17.312 5.094 1 97.44 74 LEU A O 1
ATOM 583 N N . PHE A 1 75 ? -13.125 15.766 5.656 1 95.56 75 PHE A N 1
ATOM 584 C CA . PHE A 1 75 ? -13.695 15.703 4.316 1 95.56 75 PHE A CA 1
ATOM 585 C C . PHE A 1 75 ? -14.703 16.828 4.098 1 95.56 75 PHE A C 1
ATOM 587 O O . PHE A 1 75 ? -15.273 16.953 3.016 1 95.56 75 PHE A O 1
ATOM 594 N N . SER A 1 76 ? -14.922 17.656 5.137 1 95.31 76 SER A N 1
ATOM 595 C CA . SER A 1 76 ? -15.633 18.906 4.938 1 95.31 76 SER A CA 1
ATOM 596 C C . SER A 1 76 ? -14.734 19.953 4.285 1 95.31 76 SER A C 1
ATOM 598 O O . SER A 1 76 ? -15.219 20.906 3.682 1 95.31 76 SER A O 1
ATOM 600 N N . TYR A 1 77 ? -13.453 19.719 4.348 1 95.88 77 TYR A N 1
ATOM 601 C CA . TYR A 1 77 ? -12.508 20.734 3.881 1 95.88 77 TYR A CA 1
ATOM 602 C C . TYR A 1 77 ? -11.672 20.203 2.721 1 95.88 77 TYR A C 1
ATOM 604 O O . TYR A 1 77 ? -11.109 20.969 1.946 1 95.88 77 TYR A O 1
ATOM 612 N N . LEU A 1 78 ? -11.555 18.922 2.578 1 95.44 78 LEU A N 1
ATOM 613 C CA . LEU A 1 78 ? -10.758 18.328 1.506 1 95.44 78 LEU A CA 1
ATOM 614 C C . LEU A 1 78 ? -11.602 18.156 0.245 1 95.44 78 LEU A C 1
ATOM 616 O O . LEU A 1 78 ? -12.664 17.531 0.285 1 95.44 78 LEU A O 1
ATOM 620 N N . ASP A 1 79 ? -11.086 18.672 -0.817 1 92.69 79 ASP A N 1
ATOM 621 C CA . ASP A 1 79 ? -11.812 18.609 -2.08 1 92.69 79 ASP A CA 1
ATOM 622 C C . ASP A 1 79 ? -11.875 17.188 -2.613 1 92.69 79 ASP A C 1
ATOM 624 O O . ASP A 1 79 ? -10.898 16.438 -2.527 1 92.69 79 ASP A O 1
ATOM 628 N N . PRO A 1 80 ? -13.023 16.844 -3.295 1 90.5 80 PRO A N 1
ATOM 629 C CA . PRO A 1 80 ? -13.227 15.477 -3.809 1 90.5 80 PRO A CA 1
ATOM 630 C C . PRO A 1 80 ? -12.18 15.078 -4.848 1 90.5 80 PRO A C 1
ATOM 632 O O . PRO A 1 80 ? -11.938 13.891 -5.055 1 90.5 80 PRO A O 1
ATOM 635 N N . GLU A 1 81 ? -11.602 16.078 -5.445 1 88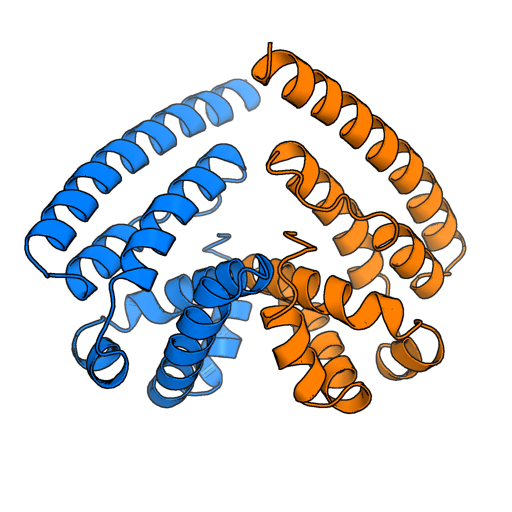.44 81 GLU A N 1
ATOM 636 C CA . GLU A 1 81 ? -10.609 15.773 -6.473 1 88.44 81 GLU A CA 1
ATOM 637 C C . GLU A 1 81 ? -9.406 15.055 -5.879 1 88.44 81 GLU A C 1
ATOM 639 O O . GLU A 1 81 ? -8.641 14.406 -6.602 1 88.44 81 GLU A O 1
ATOM 644 N N . TYR A 1 82 ? -9.258 15.078 -4.555 1 91.19 82 TYR A N 1
ATOM 645 C CA . TYR A 1 82 ? -8.094 14.484 -3.914 1 91.19 82 TYR A CA 1
ATOM 646 C C . TYR A 1 82 ? -8.438 13.125 -3.311 1 91.19 82 TYR A C 1
ATOM 648 O O . TYR A 1 82 ? -7.562 12.438 -2.785 1 91.19 82 TYR A O 1
ATOM 656 N N . TYR A 1 83 ? -9.664 12.688 -3.416 1 90.56 83 TYR A N 1
ATOM 657 C CA . TYR A 1 83 ? -10.094 11.461 -2.742 1 90.56 83 TYR A CA 1
ATOM 658 C C . TYR A 1 83 ? -9.383 10.242 -3.309 1 90.56 83 TYR A C 1
ATOM 660 O O . TYR A 1 83 ? -8.859 9.414 -2.557 1 90.56 83 TYR A O 1
ATOM 668 N N . ASP A 1 84 ? -9.305 10.242 -4.574 1 86.88 84 ASP A N 1
ATOM 669 C CA . ASP A 1 84 ? -8.703 9.078 -5.207 1 86.88 84 ASP A CA 1
ATOM 670 C C . ASP A 1 84 ? -7.227 8.938 -4.824 1 86.88 84 ASP A C 1
ATOM 672 O O . ASP A 1 84 ? -6.777 7.859 -4.445 1 86.88 84 ASP A O 1
ATOM 676 N N . ILE A 1 85 ? -6.492 9.992 -4.965 1 90.56 85 ILE A N 1
ATOM 677 C CA . ILE A 1 85 ? -5.066 9.945 -4.664 1 90.56 85 ILE A CA 1
ATOM 678 C C . ILE A 1 85 ? -4.859 9.703 -3.17 1 90.56 85 ILE A C 1
ATOM 680 O O . ILE A 1 85 ? -3.924 9.008 -2.77 1 90.56 85 ILE A O 1
ATOM 684 N N . LEU A 1 86 ? -5.699 10.227 -2.354 1 93.12 86 LEU A N 1
ATOM 685 C CA . LEU A 1 86 ? -5.625 9.977 -0.918 1 93.12 86 LEU A CA 1
ATOM 686 C C . LEU A 1 86 ? -5.816 8.492 -0.619 1 93.12 86 LEU A C 1
ATOM 688 O O . LEU A 1 86 ? -5.059 7.906 0.156 1 93.12 86 LEU A O 1
ATOM 692 N N . MET A 1 87 ? -6.773 7.914 -1.248 1 91.88 87 MET A N 1
ATOM 693 C CA . MET A 1 87 ? -7.039 6.492 -1.057 1 91.88 87 MET A CA 1
ATOM 694 C C . MET A 1 87 ? -5.793 5.66 -1.335 1 91.88 87 MET A C 1
ATOM 696 O O . MET A 1 87 ? -5.441 4.777 -0.551 1 91.88 87 MET A O 1
ATOM 700 N N . LYS A 1 88 ? -5.117 5.953 -2.387 1 90.38 88 LYS A N 1
ATOM 701 C CA . LYS A 1 88 ? -3.898 5.238 -2.752 1 90.38 88 LYS A CA 1
ATOM 702 C C . LYS A 1 88 ? -2.844 5.355 -1.656 1 90.38 88 LYS A C 1
ATOM 704 O O . LYS A 1 88 ? -2.211 4.363 -1.288 1 90.38 88 LYS A O 1
ATOM 709 N N . TYR A 1 89 ? -2.736 6.477 -1.121 1 93.5 89 TYR A N 1
ATOM 710 C CA . TYR A 1 89 ? -1.731 6.688 -0.084 1 93.5 89 TYR A CA 1
ATOM 711 C C . TYR A 1 89 ? -2.143 6.012 1.218 1 93.5 89 TYR A C 1
ATOM 713 O O . TYR A 1 89 ? -1.289 5.559 1.984 1 93.5 89 TYR A O 1
ATOM 721 N N . LEU A 1 90 ? -3.436 5.953 1.461 1 94 90 LEU A N 1
ATOM 722 C CA . LEU A 1 90 ? -3.879 5.223 2.643 1 94 90 LEU A CA 1
ATOM 723 C C . LEU A 1 90 ? -3.498 3.748 2.547 1 94 90 LEU A C 1
ATOM 725 O O . LEU A 1 90 ? -3.029 3.158 3.523 1 94 90 LEU A O 1
ATOM 729 N N . TYR A 1 91 ? -3.643 3.221 1.363 1 91.69 91 TYR A N 1
ATOM 730 C CA . TYR A 1 91 ? -3.242 1.832 1.175 1 91.69 91 TYR A CA 1
ATOM 731 C C . TYR A 1 91 ? -1.736 1.671 1.352 1 91.69 91 TYR A C 1
ATOM 733 O O . TYR A 1 91 ? -1.274 0.676 1.917 1 91.69 91 TYR A O 1
ATOM 741 N N . ARG A 1 92 ? -1.021 2.578 0.852 1 92.06 92 ARG A N 1
ATOM 742 C CA . ARG A 1 92 ? 0.421 2.561 1.068 1 92.06 92 ARG A CA 1
ATOM 743 C C . ARG A 1 92 ? 0.753 2.598 2.557 1 92.06 92 ARG A C 1
ATOM 745 O O . ARG A 1 92 ? 1.633 1.868 3.02 1 92.06 92 ARG A O 1
ATOM 752 N N . GLY A 1 93 ? 0.124 3.4 3.293 1 93.75 93 GLY A N 1
ATOM 753 C CA . GLY A 1 93 ? 0.311 3.449 4.734 1 93.75 93 GLY A CA 1
ATOM 754 C C . GLY A 1 93 ? -0.004 2.133 5.422 1 93.75 93 GLY A C 1
ATOM 755 O O . GLY A 1 93 ? 0.743 1.689 6.297 1 93.75 93 GLY A O 1
ATOM 756 N N . LEU A 1 94 ? -1.053 1.537 4.957 1 91.56 94 LEU A N 1
ATOM 757 C CA . LEU A 1 94 ? -1.458 0.262 5.539 1 91.56 94 LEU A CA 1
ATOM 758 C C . LEU A 1 94 ? -0.432 -0.825 5.234 1 91.56 94 LEU A C 1
ATOM 760 O O . LEU A 1 94 ? -0.203 -1.716 6.055 1 91.56 94 LEU A O 1
ATOM 764 N N . SER A 1 95 ? 0.209 -0.72 4.109 1 90.25 95 SER A N 1
ATOM 765 C CA . SER A 1 95 ? 1.192 -1.717 3.699 1 90.25 95 SER A CA 1
ATOM 766 C C . SER A 1 95 ? 2.441 -1.655 4.574 1 90.25 95 SER A C 1
ATOM 768 O O . SER A 1 95 ? 3.242 -2.592 4.586 1 90.25 95 SER A O 1
ATOM 770 N N . THR A 1 96 ? 2.666 -0.559 5.262 1 88.62 96 THR A N 1
ATOM 771 C CA . THR A 1 96 ? 3.859 -0.39 6.082 1 88.62 96 THR A CA 1
ATOM 772 C C . THR A 1 96 ? 3.834 -1.339 7.277 1 88.62 96 THR A C 1
ATOM 774 O O . THR A 1 96 ? 4.883 -1.776 7.75 1 88.62 96 THR A O 1
ATOM 777 N N . GLY A 1 97 ? 2.596 -1.563 7.844 1 84.94 97 GLY A N 1
ATOM 778 C CA . GLY A 1 97 ? 2.441 -2.396 9.023 1 84.94 97 GLY A CA 1
ATOM 779 C C . GLY A 1 97 ? 2.75 -1.662 10.32 1 84.94 97 GLY A C 1
ATOM 780 O O . GLY A 1 97 ? 2.678 -2.244 11.398 1 84.94 97 GLY A O 1
ATOM 781 N N . ASP A 1 98 ? 3.178 -0.384 10.195 1 88.25 98 ASP A N 1
ATOM 782 C CA . ASP A 1 98 ? 3.395 0.444 11.375 1 88.25 98 ASP A CA 1
ATOM 783 C C . ASP A 1 98 ? 2.074 0.752 12.078 1 88.25 98 ASP A C 1
ATOM 785 O O . ASP A 1 98 ? 1.169 1.34 11.484 1 88.25 98 ASP A O 1
ATOM 789 N N . ARG A 1 99 ? 2.01 0.425 13.383 1 88.62 99 ARG A N 1
ATOM 790 C CA . ARG A 1 99 ? 0.73 0.424 14.086 1 88.62 99 ARG A CA 1
ATOM 791 C C . ARG A 1 99 ? 0.112 1.817 14.102 1 88.62 99 ARG A C 1
ATOM 793 O O . ARG A 1 99 ? -1.031 1.999 13.672 1 88.62 99 ARG A O 1
ATOM 800 N N . PRO A 1 100 ? 0.841 2.814 14.539 1 91.88 100 PRO A N 1
ATOM 801 C CA . PRO A 1 100 ? 0.223 4.141 14.539 1 91.88 100 PRO A CA 1
ATOM 802 C C . PRO A 1 100 ? -0.21 4.59 13.148 1 91.88 100 PRO A C 1
ATOM 804 O O . PRO A 1 100 ? -1.278 5.188 12.992 1 91.88 100 PRO A O 1
ATOM 807 N N . THR A 1 101 ? 0.613 4.32 12.188 1 93.94 101 THR A N 1
ATOM 808 C CA . THR A 1 101 ? 0.29 4.672 10.812 1 93.94 101 THR A CA 1
ATOM 809 C C . THR A 1 101 ? -0.955 3.926 10.344 1 93.94 101 THR A C 1
ATOM 811 O O . THR A 1 101 ? -1.869 4.527 9.773 1 93.94 101 THR A O 1
ATOM 814 N N . CYS A 1 102 ? -1.024 2.652 10.602 1 90.62 102 CYS A N 1
ATOM 815 C CA . CYS A 1 102 ? -2.156 1.834 10.172 1 90.62 102 CYS A CA 1
ATOM 816 C C . CYS A 1 102 ? -3.447 2.311 10.828 1 90.62 102 CYS A C 1
ATOM 818 O O . CYS A 1 102 ? -4.473 2.445 10.156 1 90.62 102 CYS A O 1
ATOM 820 N N . ASP A 1 103 ? -3.369 2.594 12.109 1 91.75 103 ASP A N 1
ATOM 821 C CA . ASP A 1 103 ? -4.539 3.09 12.828 1 91.75 103 ASP A CA 1
ATOM 822 C C . ASP A 1 103 ? -5.07 4.371 12.195 1 91.75 103 ASP A C 1
ATOM 824 O O . ASP A 1 103 ? -6.273 4.5 11.961 1 91.75 103 ASP A O 1
ATOM 828 N N . GLN A 1 104 ? -4.191 5.285 11.969 1 96 104 GLN A N 1
ATOM 829 C CA . GLN A 1 104 ? -4.559 6.562 11.367 1 96 104 GLN A CA 1
ATOM 830 C C . GLN A 1 104 ? -5.137 6.367 9.969 1 96 104 GLN A C 1
ATOM 832 O O . GLN A 1 104 ? -6.156 6.965 9.625 1 96 104 GLN A O 1
ATOM 837 N N . CYS A 1 105 ? -4.516 5.508 9.148 1 94.38 105 CYS A N 1
ATOM 838 C CA . CYS A 1 105 ? -4.957 5.254 7.785 1 94.38 105 CYS A CA 1
ATOM 839 C C . CYS A 1 105 ? -6.32 4.574 7.77 1 94.38 105 CYS A C 1
ATOM 841 O O . CYS A 1 105 ? -7.168 4.891 6.934 1 94.38 105 CYS A O 1
ATOM 843 N N . LEU A 1 106 ? -6.543 3.695 8.68 1 91.31 106 LEU A N 1
ATOM 844 C CA . LEU A 1 106 ? -7.828 3.014 8.758 1 91.31 106 LEU A CA 1
ATOM 845 C C . LEU A 1 106 ? -8.938 3.994 9.125 1 91.31 106 LEU A C 1
ATOM 847 O O . LEU A 1 106 ? -10.031 3.938 8.555 1 91.31 106 LEU A O 1
ATOM 851 N N . ARG A 1 107 ? -8.648 4.867 10.062 1 94.31 107 ARG A N 1
ATOM 852 C CA . ARG A 1 107 ? -9.633 5.871 10.461 1 94.31 107 ARG A CA 1
ATOM 853 C C . ARG A 1 107 ? -10.016 6.758 9.281 1 94.31 107 ARG A C 1
ATOM 855 O O . ARG A 1 107 ? -11.195 6.988 9.031 1 94.31 107 ARG A O 1
ATOM 862 N N . ILE A 1 108 ? -9.07 7.23 8.602 1 96.06 108 ILE A N 1
ATOM 863 C CA . ILE A 1 108 ? -9.32 8.117 7.469 1 96.06 108 ILE A CA 1
ATOM 864 C C . ILE A 1 108 ? -10.016 7.344 6.355 1 96.06 108 ILE A C 1
ATOM 866 O O . ILE A 1 108 ? -10.906 7.875 5.684 1 96.06 108 ILE A O 1
ATOM 870 N N . HIS A 1 109 ? -9.57 6.109 6.141 1 91.94 109 HIS A N 1
ATOM 871 C CA . HIS A 1 109 ? -10.18 5.266 5.117 1 91.94 109 HIS A CA 1
ATOM 872 C C . HIS A 1 109 ? -11.672 5.07 5.375 1 91.94 109 HIS A C 1
ATOM 874 O O . HIS A 1 109 ? -12.477 5.145 4.445 1 91.94 109 HIS A O 1
ATOM 880 N N . GLU A 1 110 ? -11.977 4.801 6.586 1 90.75 110 GLU A N 1
ATOM 881 C CA . GLU A 1 110 ? -13.375 4.617 6.957 1 90.75 110 GLU A CA 1
ATOM 882 C C . GLU A 1 110 ? -14.203 5.855 6.633 1 90.75 110 GLU A C 1
ATOM 884 O O . GLU A 1 110 ? -15.266 5.754 6.016 1 90.75 110 GLU A O 1
ATOM 889 N N . LYS A 1 111 ? -13.75 6.973 7 1 93.38 111 LYS A N 1
ATOM 890 C CA . LYS A 1 111 ? -14.469 8.227 6.773 1 93.38 111 LYS A CA 1
ATOM 891 C C . LYS A 1 111 ? -14.523 8.57 5.289 1 93.38 111 LYS A C 1
ATOM 893 O O . LYS A 1 111 ? -15.531 9.086 4.805 1 93.38 111 LYS A O 1
ATOM 898 N N . LEU A 1 112 ? -13.445 8.359 4.633 1 93 112 LEU A N 1
ATOM 899 C CA . LEU A 1 112 ? -13.422 8.602 3.193 1 93 112 LEU A CA 1
ATOM 900 C C . LEU A 1 112 ? -14.438 7.719 2.477 1 93 112 LEU A C 1
ATOM 902 O O . LEU A 1 112 ? -15.164 8.195 1.598 1 93 112 LEU A O 1
ATOM 906 N N . THR A 1 113 ? -14.516 6.461 2.85 1 89.12 113 THR A N 1
ATOM 907 C CA . THR A 1 113 ? -15.461 5.516 2.256 1 89.12 113 THR A CA 1
ATOM 908 C C . THR A 1 113 ? -16.891 5.934 2.541 1 89.12 113 THR A C 1
ATOM 910 O O . THR A 1 113 ? -17.766 5.82 1.675 1 89.12 113 THR A O 1
ATOM 913 N N . GLU A 1 114 ? -17.094 6.395 3.766 1 88.69 114 GLU A N 1
ATOM 914 C CA . GLU A 1 114 ? -18.406 6.891 4.137 1 88.69 114 GLU A CA 1
ATOM 915 C C . GLU A 1 114 ? -18.812 8.094 3.283 1 88.69 114 GLU A C 1
ATOM 917 O O . GLU A 1 114 ? -19.969 8.211 2.863 1 88.69 114 GLU A O 1
ATOM 922 N N . ARG A 1 115 ? -17.906 8.93 3.021 1 88.62 115 ARG A N 1
ATOM 923 C CA . ARG A 1 115 ? -18.156 10.18 2.301 1 88.62 115 ARG A CA 1
ATOM 924 C C . ARG A 1 115 ? -18.266 9.93 0.8 1 88.62 115 ARG A C 1
ATOM 926 O O . ARG A 1 115 ? -19.172 10.453 0.144 1 88.62 115 ARG A O 1
ATOM 933 N N . ALA A 1 116 ? -17.375 9.242 0.243 1 85.81 116 ALA A N 1
ATOM 934 C CA . ALA A 1 116 ? -17.266 9.062 -1.202 1 85.81 116 ALA A CA 1
ATOM 935 C C . ALA A 1 116 ? -18.047 7.832 -1.66 1 85.81 116 ALA A C 1
ATOM 937 O O . ALA A 1 116 ? -18.344 7.688 -2.848 1 85.81 116 ALA A O 1
ATOM 938 N N . GLY A 1 117 ? -18.531 7.023 -0.795 1 77.81 117 GLY A N 1
ATOM 939 C CA . GLY A 1 117 ? -19.172 5.777 -1.159 1 77.81 117 GLY A CA 1
ATOM 940 C C . GLY A 1 117 ? -18.203 4.703 -1.615 1 77.81 117 GLY A C 1
ATOM 941 O O . GLY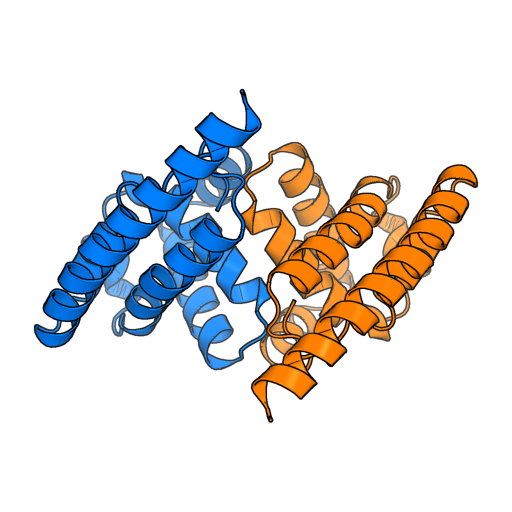 A 1 117 ? -17.031 4.98 -1.835 1 77.81 117 GLY A O 1
ATOM 942 N N . LEU A 1 118 ? -18.656 3.463 -1.7 1 66.5 118 LEU A N 1
ATOM 943 C CA . LEU A 1 118 ? -17.844 2.324 -2.127 1 66.5 118 LEU A CA 1
ATOM 944 C C . LEU A 1 118 ? -17.344 2.518 -3.553 1 66.5 118 LEU A C 1
ATOM 946 O O . LEU A 1 118 ? -16.328 1.938 -3.941 1 66.5 118 LEU A O 1
ATOM 950 N N . GLY A 1 119 ? -18 3.426 -4.25 1 63.5 119 GLY A N 1
ATOM 951 C CA . GLY A 1 119 ? -17.578 3.768 -5.594 1 63.5 119 GLY A CA 1
ATOM 952 C C . GLY A 1 119 ? -16.188 4.363 -5.641 1 63.5 119 GLY A C 1
ATOM 953 O O . GLY A 1 119 ? -15.406 4.07 -6.555 1 63.5 119 GLY A O 1
ATOM 954 N N . CYS A 1 120 ? -15.781 5.102 -4.723 1 63.88 120 CYS A N 1
ATOM 955 C CA . CYS A 1 120 ? -14.461 5.73 -4.699 1 63.88 120 CYS A CA 1
ATOM 956 C C . CYS A 1 120 ? -13.367 4.688 -4.543 1 63.88 120 CYS A C 1
ATOM 958 O O . CYS A 1 120 ? -12.328 4.766 -5.203 1 63.88 120 CYS A O 1
ATOM 960 N N . ILE A 1 121 ? -13.602 3.766 -3.625 1 61.94 121 ILE A N 1
ATOM 961 C CA . ILE A 1 121 ? -12.633 2.684 -3.506 1 61.94 121 ILE A CA 1
ATOM 962 C C . ILE A 1 121 ? -12.414 2.029 -4.867 1 61.94 121 ILE A C 1
ATOM 964 O O . ILE A 1 121 ? -11.281 1.795 -5.281 1 61.94 121 ILE A O 1
ATOM 968 N N . LEU A 1 122 ? -13.523 1.844 -5.512 1 60.75 122 LEU A N 1
ATOM 969 C CA . LEU A 1 122 ? -13.477 1.173 -6.809 1 60.75 122 LEU A CA 1
ATOM 970 C C . LEU A 1 122 ? -12.859 2.078 -7.867 1 60.75 122 LEU A C 1
ATOM 972 O O . LEU A 1 122 ? -12.133 1.607 -8.75 1 60.75 122 LEU A O 1
ATOM 976 N N . ARG A 1 123 ? -13.062 3.324 -7.824 1 61.38 123 ARG A N 1
ATOM 977 C CA . ARG A 1 123 ? -12.492 4.266 -8.781 1 61.38 123 ARG A CA 1
ATOM 978 C C . ARG A 1 123 ? -10.984 4.383 -8.602 1 61.38 123 ARG A C 1
ATOM 980 O O . ARG A 1 123 ? -10.242 4.473 -9.578 1 61.38 123 ARG A O 1
ATOM 987 N N . SER A 1 124 ? -10.625 4.488 -7.352 1 63.16 124 SER A N 1
ATOM 988 C CA . SER A 1 124 ? -9.188 4.516 -7.102 1 63.16 124 SER A CA 1
ATOM 989 C C . SER A 1 124 ? -8.492 3.314 -7.734 1 63.16 124 SER A C 1
ATOM 991 O O . SER A 1 124 ? -7.379 3.434 -8.25 1 63.16 124 SER A O 1
ATOM 993 N N . LEU A 1 125 ? -9.195 2.27 -7.602 1 61.22 125 LEU A N 1
ATOM 994 C CA . LEU A 1 125 ? -8.672 1.056 -8.219 1 61.22 125 LEU A CA 1
ATOM 995 C C . LEU A 1 125 ? -8.664 1.177 -9.734 1 61.22 125 LEU A C 1
ATOM 997 O O . LEU A 1 125 ? -7.77 0.652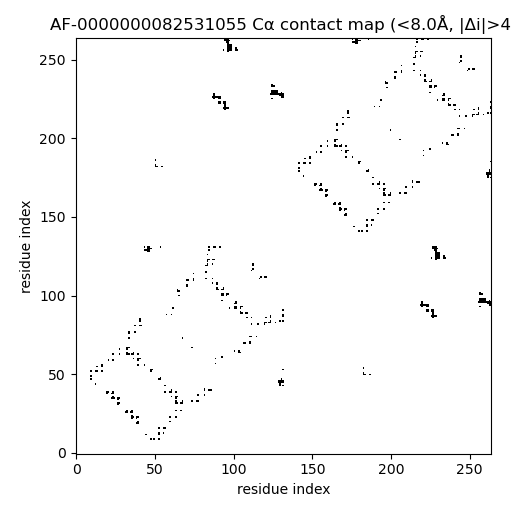 -10.406 1 61.22 125 LEU A O 1
ATOM 1001 N N . ALA A 1 126 ? -9.641 1.829 -10.219 1 54.19 126 ALA A N 1
ATOM 1002 C CA . ALA A 1 126 ? -9.781 1.988 -11.664 1 54.19 126 ALA A CA 1
ATOM 1003 C C . ALA A 1 126 ? -8.914 3.129 -12.18 1 54.19 126 ALA A C 1
ATOM 1005 O O . ALA A 1 126 ? -8.711 3.268 -13.391 1 54.19 126 ALA A O 1
ATOM 1006 N N . ASP A 1 127 ? -8.508 3.98 -11.328 1 52.56 127 ASP A N 1
ATOM 1007 C CA . ASP A 1 127 ? -7.762 5.152 -11.773 1 52.56 127 ASP A CA 1
ATOM 1008 C C . ASP A 1 127 ? -6.305 4.801 -12.062 1 52.56 127 ASP A C 1
ATOM 1010 O O . ASP A 1 127 ? -5.562 4.422 -11.148 1 52.56 127 ASP A O 1
ATOM 1014 N N . THR A 1 128 ? -5.996 4.441 -13.32 1 47.53 128 THR A N 1
ATOM 1015 C CA . THR A 1 128 ? -4.703 4.031 -13.852 1 47.53 128 THR A CA 1
ATOM 1016 C C . THR A 1 128 ? -3.742 5.215 -13.906 1 47.53 128 THR A C 1
ATOM 1018 O O . THR A 1 128 ? -2.549 5.039 -14.172 1 47.53 128 THR A O 1
ATOM 1021 N N . SER A 1 129 ? -4.172 6.402 -13.703 1 47.69 129 SER A N 1
ATOM 1022 C CA . SER A 1 129 ? -3.293 7.516 -14.047 1 47.69 129 SER A CA 1
ATOM 1023 C C . SER A 1 129 ? -2.412 7.914 -12.867 1 47.69 129 SER A C 1
ATOM 1025 O O . SER A 1 129 ? -1.379 8.562 -13.047 1 47.69 129 SER A O 1
ATOM 1027 N N . ASN A 1 130 ? -2.777 7.559 -11.648 1 44.03 130 ASN A N 1
ATOM 1028 C CA . ASN A 1 130 ? -1.987 8 -10.5 1 44.03 130 ASN A CA 1
ATOM 1029 C C . ASN A 1 130 ? -1.328 6.824 -9.789 1 44.03 130 ASN A C 1
ATOM 1031 O O . ASN A 1 130 ? -2.006 6.031 -9.125 1 44.03 130 ASN A O 1
ATOM 1035 N N . THR A 1 131 ? -0.137 6.262 -10.227 1 46.03 131 THR A N 1
ATOM 1036 C CA . THR A 1 131 ? 0.55 5.191 -9.508 1 46.03 131 THR A CA 1
ATOM 1037 C C . THR A 1 131 ? 1.368 5.754 -8.352 1 46.03 131 THR A C 1
ATOM 1039 O O . THR A 1 131 ? 2.135 6.703 -8.523 1 46.03 131 THR A O 1
ATOM 1042 N N . VAL A 1 132 ? 0.94 5.594 -7.078 1 50.84 132 VAL A N 1
ATOM 1043 C CA . VAL A 1 132 ? 1.659 6.109 -5.914 1 50.84 132 VAL A CA 1
ATOM 1044 C C . VAL A 1 132 ? 2.549 5.012 -5.332 1 50.84 132 VAL A C 1
ATOM 1046 O O . VAL A 1 132 ? 2.256 3.822 -5.48 1 50.84 132 VAL A O 1
ATOM 1049 N N . MET B 1 1 ? 30.359 3.719 9.297 1 30.17 1 MET B N 1
ATOM 1050 C CA . MET B 1 1 ? 30.359 2.289 9.602 1 30.17 1 MET B CA 1
ATOM 1051 C C . MET B 1 1 ? 28.953 1.709 9.453 1 30.17 1 MET B C 1
ATOM 1053 O O . MET B 1 1 ? 28.797 0.582 8.984 1 30.17 1 MET B O 1
ATOM 1057 N N . ALA B 1 2 ? 27.891 2.328 9.992 1 37.38 2 ALA B N 1
ATOM 1058 C CA . ALA B 1 2 ? 26.5 1.872 9.945 1 37.38 2 ALA B CA 1
ATOM 1059 C C . ALA B 1 2 ? 25.984 1.867 8.508 1 37.38 2 ALA B C 1
ATOM 1061 O O . ALA B 1 2 ? 25.234 0.966 8.117 1 37.38 2 ALA B O 1
ATOM 1062 N N . GLU B 1 3 ? 26.375 2.859 7.816 1 43.38 3 GLU B N 1
ATOM 1063 C CA . GLU B 1 3 ? 26 3.016 6.414 1 43.38 3 GLU B CA 1
ATOM 1064 C C . GLU B 1 3 ? 26.5 1.848 5.574 1 43.38 3 GLU B C 1
ATOM 1066 O O . GLU B 1 3 ? 25.797 1.374 4.676 1 43.38 3 GLU B O 1
ATOM 1071 N N . PHE B 1 4 ? 27.719 1.499 5.887 1 44.62 4 PHE B N 1
ATOM 1072 C CA . PHE B 1 4 ? 28.406 0.404 5.203 1 44.62 4 PHE B CA 1
ATOM 1073 C C . PHE B 1 4 ? 27.703 -0.924 5.488 1 44.62 4 PHE B C 1
ATOM 1075 O O . PHE B 1 4 ? 27.578 -1.764 4.598 1 44.62 4 PHE B O 1
ATOM 1082 N N . VAL B 1 5 ? 27.406 -1.118 6.695 1 44.09 5 VAL B N 1
ATOM 1083 C CA . VAL B 1 5 ? 26.75 -2.33 7.176 1 44.09 5 VAL B CA 1
ATOM 1084 C C . VAL B 1 5 ? 25.344 -2.426 6.59 1 44.09 5 VAL B C 1
ATOM 1086 O O . VAL B 1 5 ? 24.922 -3.498 6.16 1 44.09 5 VAL B O 1
ATOM 1089 N N . GLU B 1 6 ? 24.781 -1.247 6.418 1 51.28 6 GLU B N 1
ATOM 1090 C CA . GLU B 1 6 ? 23.438 -1.196 5.883 1 51.28 6 GLU B CA 1
ATOM 1091 C C . GLU B 1 6 ? 23.422 -1.515 4.391 1 51.28 6 GLU B C 1
ATOM 1093 O O . GLU B 1 6 ? 22.5 -2.191 3.904 1 51.28 6 GLU B O 1
ATOM 1098 N N . ALA B 1 7 ? 24.5 -0.993 3.775 1 51.09 7 ALA B N 1
ATOM 1099 C CA . ALA B 1 7 ? 24.719 -1.208 2.348 1 51.09 7 ALA B CA 1
ATOM 1100 C C . ALA B 1 7 ? 25.047 -2.67 2.055 1 51.09 7 ALA B C 1
ATOM 1102 O O . ALA B 1 7 ? 24.547 -3.24 1.081 1 51.09 7 ALA B O 1
ATOM 1103 N N . ASP B 1 8 ? 26 -3.174 2.785 1 53.78 8 ASP B N 1
ATOM 1104 C CA . ASP B 1 8 ? 26.391 -4.574 2.627 1 53.78 8 ASP B CA 1
ATOM 1105 C C . ASP B 1 8 ? 25.188 -5.5 2.826 1 53.78 8 ASP B C 1
ATOM 1107 O O . ASP B 1 8 ? 25.047 -6.504 2.129 1 53.78 8 ASP B O 1
ATOM 1111 N N . ASN B 1 9 ? 24.219 -4.926 3.592 1 72.62 9 ASN B N 1
ATOM 1112 C CA . ASN B 1 9 ? 23.031 -5.676 3.938 1 72.62 9 ASN B CA 1
ATOM 1113 C C . ASN B 1 9 ? 21.984 -5.602 2.828 1 72.62 9 ASN B C 1
ATOM 1115 O O . ASN B 1 9 ? 21.359 -6.613 2.477 1 72.62 9 ASN B O 1
ATOM 1119 N N . ALA B 1 10 ? 22.219 -4.508 2.045 1 75 10 ALA B N 1
ATOM 1120 C CA . ALA B 1 10 ? 21.266 -4.375 0.944 1 75 10 ALA B CA 1
ATOM 1121 C C . ALA B 1 10 ? 21.656 -5.281 -0.223 1 75 10 ALA B C 1
ATOM 1123 O O . ALA B 1 10 ? 20.781 -5.879 -0.863 1 75 10 ALA B O 1
ATOM 1124 N N . GLU B 1 11 ? 22.922 -5.422 -0.468 1 80.38 11 GLU B N 1
ATOM 1125 C CA . GLU B 1 11 ? 23.391 -6.27 -1.562 1 80.38 11 GLU B CA 1
ATOM 1126 C C . GLU B 1 11 ? 23.109 -7.738 -1.276 1 80.38 11 GLU B C 1
ATOM 1128 O O . GLU B 1 11 ? 22.734 -8.492 -2.18 1 80.38 11 GLU B O 1
ATOM 1133 N N . ALA B 1 12 ? 23.281 -8.109 -0.121 1 83.94 12 ALA B N 1
ATOM 1134 C CA . ALA B 1 12 ? 22.984 -9.484 0.262 1 83.94 12 ALA B CA 1
ATOM 1135 C C . ALA B 1 12 ? 21.5 -9.781 0.14 1 83.94 12 ALA B C 1
ATOM 1137 O O . ALA B 1 12 ? 21.109 -10.867 -0.308 1 83.94 12 ALA B O 1
ATOM 1138 N N . ILE B 1 13 ? 20.719 -8.828 0.48 1 83.19 13 ILE B N 1
ATOM 1139 C CA . ILE B 1 13 ? 19.266 -8.977 0.408 1 83.19 13 ILE B CA 1
ATOM 1140 C C . ILE B 1 13 ? 18.828 -9.078 -1.052 1 83.19 13 ILE B C 1
ATOM 1142 O O . ILE B 1 13 ? 18 -9.922 -1.401 1 83.19 13 ILE B O 1
ATOM 1146 N N . ILE B 1 14 ? 19.484 -8.25 -1.821 1 84.56 14 ILE B N 1
ATOM 1147 C CA . ILE B 1 14 ? 19.156 -8.25 -3.24 1 84.56 14 ILE B CA 1
ATOM 1148 C C . ILE B 1 14 ? 19.531 -9.602 -3.859 1 84.56 14 ILE B C 1
ATOM 1150 O O . ILE B 1 14 ? 18.766 -10.148 -4.664 1 84.56 14 ILE B O 1
ATOM 1154 N N . THR B 1 15 ? 20.641 -10.117 -3.48 1 87.88 15 THR B N 1
ATOM 1155 C CA . THR B 1 15 ? 21.078 -11.414 -3.979 1 87.88 15 THR B CA 1
ATOM 1156 C C . THR B 1 15 ? 20.109 -12.508 -3.562 1 87.88 15 THR B C 1
ATOM 1158 O O . THR B 1 15 ? 19.766 -13.383 -4.363 1 87.88 15 THR B O 1
ATOM 1161 N N . ARG B 1 16 ? 19.641 -12.492 -2.402 1 86.81 16 ARG B N 1
ATOM 1162 C CA . ARG B 1 16 ? 18.656 -13.461 -1.914 1 86.81 16 ARG B CA 1
ATOM 1163 C C . ARG B 1 16 ? 17.344 -13.367 -2.701 1 86.81 16 ARG B C 1
ATOM 1165 O O . ARG B 1 16 ? 16.75 -14.383 -3.043 1 86.81 16 ARG B O 1
ATOM 1172 N N . ILE B 1 17 ? 16.953 -12.156 -2.963 1 88.5 17 ILE B N 1
ATOM 1173 C CA . ILE B 1 17 ? 15.734 -11.93 -3.727 1 88.5 17 ILE B CA 1
ATOM 1174 C C . ILE B 1 17 ? 15.883 -12.516 -5.129 1 88.5 17 ILE B C 1
ATOM 1176 O O . ILE B 1 17 ? 14.953 -13.125 -5.656 1 88.5 17 ILE B O 1
ATOM 1180 N N . GLU B 1 18 ? 17.047 -12.352 -5.66 1 90.62 18 GLU B N 1
ATOM 1181 C CA . GLU B 1 18 ? 17.297 -12.883 -6.996 1 90.62 18 GLU B CA 1
ATOM 1182 C C . GLU B 1 18 ? 17.219 -14.414 -7.004 1 90.62 18 GLU B C 1
ATOM 1184 O O . GLU B 1 18 ? 16.688 -15.008 -7.938 1 90.62 18 GLU B O 1
ATOM 1189 N N . HIS B 1 19 ? 17.797 -15 -6.023 1 91 19 HIS B N 1
ATOM 1190 C CA . HIS B 1 19 ? 17.719 -16.453 -5.91 1 91 19 HIS B CA 1
ATOM 1191 C C . HIS B 1 19 ? 16.281 -16.922 -5.754 1 91 19 HIS B C 1
ATOM 1193 O O . HIS B 1 19 ? 15.859 -17.875 -6.418 1 91 19 HIS B O 1
ATOM 1199 N N . LYS B 1 20 ? 15.547 -16.25 -4.926 1 91.75 20 LYS B N 1
ATOM 1200 C CA . LYS B 1 20 ? 14.141 -16.562 -4.703 1 91.75 20 LYS B CA 1
ATOM 1201 C C . LYS B 1 20 ? 13.328 -16.391 -5.984 1 91.75 20 LYS B C 1
ATOM 1203 O O . LYS B 1 20 ? 12.414 -17.172 -6.258 1 91.75 20 LYS B O 1
ATOM 1208 N N . SER B 1 21 ? 13.75 -15.352 -6.695 1 94.69 21 SER B N 1
ATOM 1209 C CA . SER B 1 21 ? 13.047 -15.039 -7.938 1 94.69 21 SER B CA 1
ATOM 1210 C C . SER B 1 21 ? 13.133 -16.203 -8.922 1 94.69 21 SER B C 1
ATOM 1212 O O . SER B 1 21 ? 12.148 -16.531 -9.594 1 94.69 21 SER B O 1
ATOM 1214 N N . ARG B 1 22 ? 14.258 -16.844 -9 1 96.12 22 ARG B N 1
ATOM 1215 C CA . ARG B 1 22 ? 14.438 -17.984 -9.891 1 96.12 22 ARG B CA 1
ATOM 1216 C C . ARG B 1 22 ? 13.539 -19.141 -9.477 1 96.12 22 ARG B C 1
ATOM 1218 O O . ARG B 1 22 ? 12.898 -19.766 -10.328 1 96.12 22 ARG B O 1
ATOM 1225 N N . LYS B 1 23 ? 13.531 -19.438 -8.281 1 96.38 23 LYS B N 1
ATOM 1226 C CA . LYS B 1 23 ? 12.68 -20.5 -7.77 1 96.38 23 LYS B CA 1
ATOM 1227 C C . LYS B 1 23 ? 11.203 -20.203 -8.039 1 96.38 23 LYS B C 1
ATOM 1229 O O . LYS B 1 23 ? 10.453 -21.078 -8.469 1 96.38 23 LYS B O 1
ATOM 1234 N N . ILE B 1 24 ? 10.734 -19 -7.832 1 97.44 24 ILE B N 1
ATOM 1235 C CA . ILE B 1 24 ? 9.352 -18.594 -8.031 1 97.44 24 ILE B CA 1
ATOM 1236 C C . ILE B 1 24 ? 8.984 -18.734 -9.508 1 97.44 24 ILE B C 1
ATOM 1238 O O . ILE B 1 24 ? 7.922 -19.266 -9.836 1 97.44 24 ILE B O 1
ATOM 1242 N N . GLU B 1 25 ? 9.93 -18.312 -10.352 1 97.5 25 GLU B N 1
ATOM 1243 C CA . GLU B 1 25 ? 9.688 -18.438 -11.789 1 97.5 25 GLU B CA 1
ATOM 1244 C C . GLU B 1 25 ? 9.523 -19.906 -12.188 1 97.5 25 GLU B C 1
ATOM 1246 O O . GLU B 1 25 ? 8.648 -20.234 -13 1 97.5 25 GLU B O 1
ATOM 1251 N N . SER B 1 26 ? 10.352 -20.719 -11.672 1 98.06 26 SER B N 1
ATOM 1252 C CA . SER B 1 26 ? 10.266 -22.156 -11.953 1 98.06 26 SER B CA 1
ATOM 1253 C C . SER B 1 26 ? 8.93 -22.734 -11.5 1 98.06 26 SER B C 1
ATOM 1255 O O . SER B 1 26 ? 8.312 -23.516 -12.219 1 98.06 26 SER B O 1
ATOM 1257 N N . LEU B 1 27 ? 8.43 -22.391 -10.344 1 98.19 27 LEU B N 1
ATOM 1258 C CA . LEU B 1 27 ? 7.168 -22.859 -9.789 1 98.19 27 LEU B CA 1
ATOM 1259 C C . LEU B 1 27 ? 5.992 -22.391 -10.641 1 98.19 27 LEU B C 1
ATOM 1261 O O . LEU B 1 27 ? 5.051 -23.156 -10.875 1 98.19 27 LEU B O 1
ATOM 1265 N N . LEU B 1 28 ? 6.066 -21.203 -11.117 1 98.06 28 LEU B N 1
ATOM 1266 C CA . LEU B 1 28 ? 4.996 -20.656 -11.945 1 98.06 28 LEU B CA 1
ATOM 1267 C C . LEU B 1 28 ? 4.93 -21.375 -13.289 1 98.06 28 LEU B C 1
ATOM 1269 O O . LEU B 1 28 ? 3.844 -21.656 -13.805 1 98.06 28 LEU B O 1
ATOM 1273 N N . LYS B 1 29 ? 6.059 -21.703 -13.805 1 97.75 29 LYS B N 1
ATOM 1274 C CA . LYS B 1 29 ? 6.117 -22.469 -15.039 1 97.75 29 LYS B CA 1
ATOM 1275 C C . LYS B 1 29 ? 5.504 -23.844 -14.859 1 97.75 29 LYS B C 1
ATOM 1277 O O . LYS B 1 29 ? 4.926 -24.406 -15.797 1 97.75 29 LYS B O 1
ATOM 1282 N N . GLN B 1 30 ? 5.605 -24.375 -13.664 1 98.06 30 GLN B N 1
ATOM 1283 C CA . GLN B 1 30 ? 5.062 -25.672 -13.328 1 98.06 30 GLN B CA 1
ATOM 1284 C C . GLN B 1 30 ? 3.602 -25.578 -12.898 1 98.06 30 GLN B C 1
ATOM 1286 O O . GLN B 1 30 ? 3.02 -26.547 -12.414 1 98.06 30 GLN B O 1
ATOM 1291 N N . HIS B 1 31 ? 2.969 -24.422 -12.938 1 97.38 31 HIS B N 1
ATOM 1292 C CA . HIS B 1 31 ? 1.579 -24.141 -12.586 1 97.38 31 HIS B CA 1
ATOM 1293 C C . HIS B 1 31 ? 1.323 -24.422 -11.109 1 97.38 31 HIS B C 1
ATOM 1295 O O . HIS B 1 31 ? 0.313 -25.031 -10.75 1 97.38 31 HIS B O 1
ATOM 1301 N N . LYS B 1 32 ? 2.285 -24 -10.25 1 97.88 32 LYS B N 1
ATOM 1302 C CA . LYS B 1 32 ? 2.188 -24.094 -8.789 1 97.88 32 LYS B CA 1
ATOM 1303 C C . LYS B 1 32 ? 2.184 -22.703 -8.156 1 97.88 32 LYS B C 1
ATOM 1305 O O . LYS B 1 32 ? 3.082 -22.359 -7.387 1 97.88 32 LYS B O 1
ATOM 1310 N N . PRO B 1 33 ? 1.122 -21.891 -8.398 1 97.88 33 PRO B N 1
ATOM 1311 C CA . PRO B 1 33 ? 1.123 -20.5 -7.969 1 97.88 33 PRO B CA 1
ATOM 1312 C C . PRO B 1 33 ? 1.09 -20.344 -6.453 1 97.88 33 PRO B C 1
ATOM 1314 O O . PRO B 1 33 ? 1.673 -19.406 -5.91 1 97.88 33 PRO B O 1
ATOM 1317 N N . VAL B 1 34 ? 0.424 -21.266 -5.727 1 97.88 34 VAL B N 1
ATOM 1318 C CA . VAL B 1 34 ? 0.331 -21.141 -4.277 1 97.88 34 VAL B CA 1
ATOM 1319 C C . VAL B 1 34 ? 1.704 -21.375 -3.648 1 97.88 34 VAL B C 1
ATOM 1321 O O . VAL B 1 34 ? 2.113 -20.641 -2.75 1 97.88 34 VAL B O 1
ATOM 1324 N N . GLU B 1 35 ? 2.418 -22.406 -4.137 1 97.62 35 GLU B N 1
ATOM 1325 C CA . GLU B 1 35 ? 3.779 -22.656 -3.668 1 97.62 35 GLU B CA 1
ATOM 1326 C C . GLU B 1 35 ? 4.703 -21.484 -4.012 1 97.62 35 GLU B C 1
ATOM 1328 O O . GLU B 1 35 ? 5.586 -21.141 -3.225 1 97.62 35 GLU B O 1
ATOM 1333 N N . ALA B 1 36 ? 4.5 -20.891 -5.195 1 98 36 ALA B N 1
ATOM 1334 C CA . ALA B 1 36 ? 5.25 -19.703 -5.59 1 98 36 ALA B CA 1
ATOM 1335 C C . ALA B 1 36 ? 4.996 -18.547 -4.625 1 98 36 ALA B C 1
ATOM 1337 O O . ALA B 1 36 ? 5.93 -17.875 -4.199 1 98 36 ALA B O 1
ATOM 1338 N N . LEU B 1 37 ? 3.762 -18.391 -4.246 1 97.94 37 LEU B N 1
ATOM 1339 C CA . LEU B 1 37 ? 3.398 -17.328 -3.314 1 97.94 37 LEU B CA 1
ATOM 1340 C C . LEU B 1 37 ? 4.02 -17.578 -1.943 1 97.94 37 LEU B C 1
ATOM 1342 O O . LEU B 1 37 ? 4.57 -16.656 -1.333 1 97.94 37 LEU B O 1
ATOM 1346 N N . LYS B 1 38 ? 3.99 -18.797 -1.504 1 96.31 38 LYS B N 1
ATOM 1347 C CA . LYS B 1 38 ? 4.637 -19.156 -0.243 1 96.31 38 LYS B CA 1
ATOM 1348 C C . LYS B 1 38 ? 6.117 -18.797 -0.264 1 96.31 38 LYS B C 1
ATOM 1350 O O . LYS B 1 38 ? 6.621 -18.156 0.665 1 96.31 38 LYS B O 1
ATOM 1355 N N . THR B 1 39 ? 6.758 -19.188 -1.308 1 95.69 39 THR B N 1
ATOM 1356 C CA . THR B 1 39 ? 8.18 -18.922 -1.471 1 95.69 39 THR B CA 1
ATOM 1357 C C . THR B 1 39 ? 8.445 -17.406 -1.469 1 95.69 39 THR B C 1
ATOM 1359 O O . THR B 1 39 ? 9.406 -16.953 -0.849 1 95.69 39 THR B O 1
ATOM 1362 N N . ALA B 1 40 ? 7.582 -16.656 -2.148 1 95.31 40 ALA B N 1
ATOM 1363 C CA . ALA B 1 40 ? 7.738 -15.211 -2.25 1 95.31 40 ALA B CA 1
ATOM 1364 C C . ALA B 1 40 ? 7.574 -14.547 -0.885 1 95.31 40 ALA B C 1
ATOM 1366 O O . ALA B 1 40 ? 8.25 -13.555 -0.584 1 95.31 40 ALA B O 1
ATOM 1367 N N . LEU B 1 41 ? 6.711 -15.102 -0.096 1 93.25 41 LEU B N 1
ATOM 1368 C CA . LEU B 1 41 ? 6.379 -14.5 1.189 1 93.25 41 LEU B CA 1
ATOM 1369 C C . LEU B 1 41 ? 7.391 -14.898 2.258 1 93.25 41 LEU B C 1
ATOM 1371 O O . LEU B 1 41 ? 7.496 -14.25 3.299 1 93.25 41 LEU B O 1
ATOM 1375 N N . GLU B 1 42 ? 8.078 -16 1.898 1 88.62 42 GLU B N 1
ATOM 1376 C CA . GLU B 1 42 ? 9.055 -16.484 2.859 1 88.62 42 GLU B CA 1
ATOM 1377 C C . GLU B 1 42 ? 10.242 -15.531 2.98 1 88.62 42 GLU B C 1
ATOM 1379 O O . GLU B 1 42 ? 10.781 -15.078 1.972 1 88.62 42 GLU B O 1
ATOM 1384 N N . GLY B 1 43 ? 10.68 -15.359 4.164 1 72.81 43 GLY B N 1
ATOM 1385 C CA . GLY B 1 43 ? 11.875 -14.578 4.422 1 72.81 43 GLY B CA 1
ATOM 1386 C C . GLY B 1 43 ? 11.727 -13.117 4.035 1 72.81 43 GLY B C 1
ATOM 1387 O O . GLY B 1 43 ? 12.695 -12.469 3.639 1 72.81 43 GLY B O 1
ATOM 1388 N N . SER B 1 44 ? 10.562 -12.742 3.643 1 60.44 44 SER B N 1
ATOM 1389 C CA . SER B 1 44 ? 10.406 -11.32 3.342 1 60.44 44 SER B CA 1
ATOM 1390 C C . SER B 1 44 ? 11.125 -10.453 4.371 1 60.44 44 SER B C 1
ATOM 1392 O O . SER B 1 44 ? 10.938 -10.633 5.578 1 60.44 44 SER B O 1
ATOM 1394 N N . PRO B 1 45 ? 12.367 -10.18 3.865 1 52.66 45 PRO B N 1
ATOM 1395 C CA . PRO B 1 45 ? 13.219 -9.453 4.816 1 52.66 45 PRO B CA 1
ATOM 1396 C C . PRO B 1 45 ? 12.43 -8.469 5.672 1 52.66 45 PRO B C 1
ATOM 1398 O O . PRO B 1 45 ? 11.602 -7.707 5.148 1 52.66 45 PRO B O 1
ATOM 1401 N N . PRO B 1 46 ? 12.422 -8.805 6.949 1 50.31 46 PRO B N 1
ATOM 1402 C CA . PRO B 1 46 ? 11.844 -7.777 7.824 1 50.31 46 PRO B CA 1
ATOM 1403 C C . PRO B 1 46 ? 12.109 -6.363 7.316 1 50.31 46 PRO B C 1
ATOM 1405 O O . PRO B 1 46 ? 12.75 -6.184 6.277 1 50.31 46 PRO B O 1
ATOM 1408 N N . ASN B 1 47 ? 12.656 -5.602 8.219 1 51.22 47 ASN B N 1
ATOM 1409 C CA . ASN B 1 47 ? 12.922 -4.176 8.375 1 51.22 47 ASN B CA 1
ATOM 1410 C C . ASN B 1 47 ? 13.852 -3.656 7.281 1 51.22 47 ASN B C 1
ATOM 1412 O O . ASN B 1 47 ? 14.82 -2.953 7.57 1 51.22 47 ASN B O 1
ATOM 1416 N N . THR B 1 48 ? 13.945 -4.391 6.176 1 58.5 48 THR B N 1
ATOM 1417 C CA . THR B 1 48 ? 14.828 -3.594 5.336 1 58.5 48 THR B CA 1
ATOM 1418 C C . THR B 1 48 ? 14.188 -2.25 5 1 58.5 48 THR B C 1
ATOM 1420 O O . THR B 1 48 ? 13.008 -2.189 4.641 1 58.5 48 THR B O 1
ATOM 1423 N N . GLN B 1 49 ? 14.82 -1.348 5.484 1 63.72 49 GLN B N 1
ATOM 1424 C CA . GLN B 1 49 ? 14.414 0.027 5.207 1 63.72 49 GLN B CA 1
ATOM 1425 C C . GLN B 1 49 ? 14.852 0.462 3.812 1 63.72 49 GLN B C 1
ATOM 1427 O O . GLN B 1 49 ? 14.492 1.546 3.352 1 63.72 49 GLN B O 1
ATOM 1432 N N . ASP B 1 50 ? 15.484 -0.571 3.055 1 75.56 50 ASP B N 1
ATOM 1433 C CA . ASP B 1 50 ? 15.977 -0.199 1.733 1 75.56 50 ASP B CA 1
ATOM 1434 C C . ASP B 1 50 ? 14.875 -0.287 0.684 1 75.56 50 ASP B C 1
ATOM 1436 O O . ASP B 1 50 ? 14.32 -1.363 0.444 1 75.56 50 ASP B O 1
ATOM 1440 N N . GLU B 1 51 ? 14.609 0.772 0.024 1 77.62 51 GLU B N 1
ATOM 1441 C CA . GLU B 1 51 ? 13.508 0.883 -0.929 1 77.62 51 GLU B CA 1
ATOM 1442 C C . GLU B 1 51 ? 13.75 0.005 -2.154 1 77.62 51 GLU B C 1
ATOM 1444 O O . GLU B 1 51 ? 12.805 -0.531 -2.736 1 77.62 51 GLU B O 1
ATOM 1449 N N . ARG B 1 52 ? 15 -0.139 -2.463 1 80.19 52 ARG B N 1
ATOM 1450 C CA . ARG B 1 52 ? 15.328 -0.988 -3.605 1 80.19 52 ARG B CA 1
ATOM 1451 C C . ARG B 1 52 ? 14.984 -2.445 -3.318 1 80.19 52 ARG B C 1
ATOM 1453 O O . ARG B 1 52 ? 14.461 -3.148 -4.188 1 80.19 52 ARG B O 1
ATOM 1460 N N . CYS B 1 53 ? 15.273 -2.869 -2.137 1 84.38 53 CYS B N 1
ATOM 1461 C CA . CYS B 1 53 ? 14.961 -4.234 -1.726 1 84.38 53 CYS B CA 1
ATOM 1462 C C . CYS B 1 53 ? 13.453 -4.445 -1.646 1 84.38 53 CYS B C 1
ATOM 1464 O O . CYS B 1 53 ? 12.938 -5.477 -2.09 1 84.38 53 CYS B O 1
ATOM 1466 N N . LYS B 1 54 ? 12.734 -3.467 -1.111 1 85.5 54 LYS B N 1
ATOM 1467 C CA . LYS B 1 54 ? 11.273 -3.549 -1.013 1 85.5 54 LYS B CA 1
ATOM 1468 C C . LYS B 1 54 ? 10.641 -3.666 -2.395 1 85.5 54 LYS B C 1
ATOM 1470 O O . LYS B 1 54 ? 9.742 -4.488 -2.604 1 85.5 54 LYS B O 1
ATOM 1475 N N . SER B 1 55 ? 11.188 -2.855 -3.283 1 87.31 55 SER B N 1
ATOM 1476 C CA . SER B 1 55 ? 10.672 -2.865 -4.648 1 87.31 55 SER B CA 1
ATOM 1477 C C . SER B 1 55 ? 10.961 -4.195 -5.336 1 87.31 55 SER B C 1
ATOM 1479 O O . SER B 1 55 ? 10.094 -4.734 -6.035 1 87.31 55 SER B O 1
ATOM 1481 N N . ALA B 1 56 ? 12.164 -4.66 -5.129 1 88 56 ALA B N 1
ATOM 1482 C CA . ALA B 1 56 ? 12.531 -5.941 -5.727 1 88 56 ALA B CA 1
ATOM 1483 C C . ALA B 1 56 ? 11.664 -7.074 -5.176 1 88 56 ALA B C 1
ATOM 1485 O O . ALA B 1 56 ? 11.211 -7.934 -5.93 1 88 56 ALA B O 1
ATOM 1486 N N . ASN B 1 57 ? 11.414 -7.078 -3.896 1 90.38 57 ASN B N 1
ATOM 1487 C CA . ASN B 1 57 ? 10.562 -8.094 -3.291 1 90.38 57 ASN B CA 1
ATOM 1488 C C . ASN B 1 57 ? 9.125 -7.996 -3.801 1 90.38 57 ASN B C 1
ATOM 1490 O O . ASN B 1 57 ? 8.484 -9.016 -4.066 1 90.38 57 ASN B O 1
ATOM 1494 N N . TRP B 1 58 ? 8.648 -6.797 -3.916 1 92.31 58 TRP B N 1
ATOM 1495 C CA . TRP B 1 58 ? 7.301 -6.586 -4.434 1 92.31 58 TRP B CA 1
ATOM 1496 C C . TRP B 1 58 ? 7.145 -7.223 -5.812 1 92.31 58 TRP B C 1
ATOM 1498 O O . TRP B 1 58 ? 6.137 -7.875 -6.09 1 92.31 58 TRP B O 1
ATOM 1508 N N . ILE B 1 59 ? 8.117 -7.066 -6.645 1 93.19 59 ILE B N 1
ATOM 1509 C CA . ILE B 1 59 ? 8.031 -7.559 -8.016 1 93.19 59 ILE B CA 1
ATOM 1510 C C . ILE B 1 59 ? 7.781 -9.062 -8.008 1 93.19 59 ILE B C 1
ATOM 1512 O O . ILE B 1 59 ? 6.898 -9.562 -8.711 1 93.19 59 ILE B O 1
ATOM 1516 N N . VAL B 1 60 ? 8.477 -9.75 -7.172 1 93.62 60 VAL B N 1
ATOM 1517 C CA . VAL B 1 60 ? 8.383 -11.211 -7.156 1 93.62 60 VAL B CA 1
ATOM 1518 C C . VAL B 1 60 ? 7.07 -11.633 -6.492 1 93.62 60 VAL B C 1
ATOM 1520 O O . VAL B 1 60 ? 6.402 -12.555 -6.961 1 93.62 60 VAL B O 1
ATOM 1523 N N . VAL B 1 61 ? 6.645 -11.008 -5.402 1 96.44 61 VAL B N 1
ATOM 1524 C CA . VAL B 1 61 ? 5.395 -11.312 -4.719 1 96.44 61 VAL B CA 1
ATOM 1525 C C . VAL B 1 61 ? 4.215 -11.008 -5.637 1 96.44 61 VAL B C 1
ATOM 1527 O O . VAL B 1 61 ? 3.271 -11.797 -5.73 1 96.44 61 VAL B O 1
ATOM 1530 N N . HIS B 1 62 ? 4.32 -9.906 -6.27 1 97.06 62 HIS B N 1
ATOM 1531 C CA . HIS B 1 62 ? 3.275 -9.477 -7.195 1 97.06 62 HIS B CA 1
ATOM 1532 C C . HIS B 1 62 ? 3.047 -10.523 -8.281 1 97.06 62 HIS B C 1
ATOM 1534 O O . HIS B 1 62 ? 1.903 -10.844 -8.609 1 97.06 62 HIS B O 1
ATOM 1540 N N . ARG B 1 63 ? 4.125 -11 -8.844 1 97.25 63 ARG B N 1
ATOM 1541 C CA . ARG B 1 63 ? 4.016 -12.016 -9.883 1 97.25 63 ARG B CA 1
ATOM 1542 C C . ARG B 1 63 ? 3.275 -13.25 -9.375 1 97.25 63 ARG B C 1
ATOM 1544 O O . ARG B 1 63 ? 2.414 -13.797 -10.062 1 97.25 63 ARG B O 1
ATOM 1551 N N . ALA B 1 64 ? 3.615 -13.68 -8.211 1 98.06 64 ALA B N 1
ATOM 1552 C CA . ALA B 1 64 ? 2.969 -14.852 -7.613 1 98.06 64 ALA B CA 1
ATOM 1553 C C . ALA B 1 64 ? 1.49 -14.578 -7.348 1 98.06 64 ALA B C 1
ATOM 1555 O O . ALA B 1 64 ? 0.641 -15.438 -7.617 1 98.06 64 ALA B O 1
ATOM 1556 N N . ILE B 1 65 ? 1.145 -13.414 -6.879 1 98.31 65 ILE B N 1
ATOM 1557 C CA . ILE B 1 65 ? -0.23 -13.016 -6.594 1 98.31 65 ILE B CA 1
ATOM 1558 C C . ILE B 1 65 ? -1.053 -13.047 -7.879 1 98.31 65 ILE B C 1
ATOM 1560 O O . ILE B 1 65 ? -2.158 -13.594 -7.906 1 98.31 65 ILE B O 1
ATOM 1564 N N . MET B 1 66 ? -0.546 -12.555 -8.945 1 98.12 66 MET B N 1
ATOM 1565 C CA . MET B 1 66 ? -1.272 -12.422 -10.203 1 98.12 66 MET B CA 1
ATOM 1566 C C . MET B 1 66 ? -1.482 -13.781 -10.859 1 98.12 66 MET B C 1
ATOM 1568 O O . MET B 1 66 ? -2.395 -13.953 -11.672 1 98.12 66 MET B O 1
ATOM 1572 N N . ALA B 1 67 ? -0.672 -14.734 -10.484 1 98.12 67 ALA B N 1
ATOM 1573 C CA . ALA B 1 67 ? -0.73 -16.062 -11.102 1 98.12 67 ALA B CA 1
ATOM 1574 C C . ALA B 1 67 ? -1.819 -16.906 -10.461 1 98.12 67 ALA B C 1
ATOM 1576 O O . ALA B 1 67 ? -2.176 -17.969 -10.984 1 98.12 67 ALA B O 1
ATOM 1577 N N . ILE B 1 68 ? -2.328 -16.484 -9.344 1 98.31 68 ILE B N 1
ATOM 1578 C CA . ILE B 1 68 ? -3.354 -17.266 -8.656 1 98.31 68 ILE B CA 1
ATOM 1579 C C . ILE B 1 68 ? -4.668 -17.172 -9.43 1 98.31 68 ILE B C 1
ATOM 1581 O O . ILE B 1 68 ? -5.234 -16.094 -9.578 1 98.31 68 ILE B O 1
ATOM 1585 N N . LYS B 1 69 ? -5.176 -18.25 -9.859 1 96.69 69 LYS B N 1
ATOM 1586 C CA . LYS B 1 69 ? -6.414 -18.281 -10.625 1 96.69 69 LYS B CA 1
ATOM 1587 C C . LYS B 1 69 ? -7.598 -18.672 -9.742 1 96.69 69 LYS B C 1
ATOM 1589 O O . LYS B 1 69 ? -8.672 -18.062 -9.836 1 96.69 69 LYS B O 1
ATOM 1594 N N . ASP B 1 70 ? -7.422 -19.578 -8.953 1 96.88 70 ASP B N 1
ATOM 1595 C CA . ASP B 1 70 ? -8.477 -20.016 -8.047 1 96.88 70 ASP B CA 1
ATOM 1596 C C . ASP B 1 70 ? -8.273 -19.438 -6.648 1 96.88 70 ASP B C 1
ATOM 1598 O O . ASP B 1 70 ? -7.754 -20.109 -5.758 1 96.88 70 ASP B O 1
ATOM 1602 N N . VAL B 1 71 ? -8.82 -18.281 -6.406 1 96.69 71 VAL B N 1
ATOM 1603 C CA . VAL B 1 71 ? -8.648 -17.547 -5.152 1 96.69 71 VAL B CA 1
ATOM 1604 C C . VAL B 1 71 ? -9.422 -18.25 -4.039 1 96.69 71 VAL B C 1
ATOM 1606 O O . VAL B 1 71 ? -8.992 -18.25 -2.883 1 96.69 71 VAL B O 1
ATOM 1609 N N . ASP B 1 72 ? -10.477 -18.906 -4.371 1 94.25 72 ASP B N 1
ATOM 1610 C CA . ASP B 1 72 ? -11.32 -19.578 -3.391 1 94.25 72 ASP B CA 1
ATOM 1611 C C . ASP B 1 72 ? -10.562 -20.703 -2.682 1 94.25 72 ASP B C 1
ATOM 1613 O O . ASP B 1 72 ? -10.773 -20.938 -1.49 1 94.25 72 ASP B O 1
ATOM 1617 N N . SER B 1 73 ? -9.727 -21.344 -3.402 1 95.19 73 SER B N 1
ATOM 1618 C CA . SER B 1 73 ? -9.016 -22.484 -2.834 1 95.19 73 SER B CA 1
ATOM 1619 C C . SER B 1 73 ? -7.652 -22.062 -2.289 1 95.19 73 SER B C 1
ATOM 1621 O O . SER B 1 73 ? -6.965 -22.859 -1.651 1 95.19 73 SER B O 1
ATOM 1623 N N . LEU B 1 74 ? -7.23 -20.844 -2.451 1 97.44 74 LEU B N 1
ATOM 1624 C CA . LEU B 1 74 ? -5.914 -20.344 -2.08 1 97.44 74 LEU B CA 1
ATOM 1625 C C . LEU B 1 74 ? -5.629 -20.609 -0.605 1 97.44 74 LEU B C 1
ATOM 1627 O O . LEU B 1 74 ? -4.586 -21.172 -0.263 1 97.44 74 LEU B O 1
ATOM 1631 N N . PHE B 1 75 ? -6.605 -20.406 0.219 1 95.62 75 PHE B N 1
ATOM 1632 C CA . PHE B 1 75 ? -6.359 -20.406 1.656 1 95.62 75 PHE B CA 1
ATOM 1633 C C . PHE B 1 75 ? -6.562 -21.797 2.232 1 95.62 75 PHE B C 1
ATOM 1635 O O . PHE B 1 75 ? -6.387 -22.016 3.434 1 95.62 75 PHE B O 1
ATOM 1642 N N . SER B 1 76 ? -6.934 -22.766 1.372 1 95.31 76 SER B N 1
ATOM 1643 C CA . SER B 1 76 ? -6.867 -24.172 1.762 1 95.31 76 SER B CA 1
ATOM 1644 C C . SER B 1 76 ? -5.434 -24.688 1.719 1 95.31 76 SER B C 1
ATOM 1646 O O . SER B 1 76 ? -5.105 -25.672 2.367 1 95.31 76 SER B O 1
ATOM 1648 N N . TYR B 1 77 ? -4.605 -23.969 1.025 1 95.88 77 TYR B N 1
ATOM 1649 C CA . TYR B 1 77 ? -3.246 -24.453 0.807 1 95.88 77 TYR B CA 1
ATOM 1650 C C . TYR B 1 77 ? -2.223 -23.5 1.415 1 95.88 77 TYR B C 1
ATOM 1652 O O . TYR B 1 77 ? -1.087 -23.891 1.691 1 95.88 77 TYR B O 1
ATOM 1660 N N . LEU B 1 78 ? -2.555 -22.281 1.615 1 95.56 78 LEU B N 1
ATOM 1661 C CA . LEU B 1 78 ? -1.633 -21.297 2.178 1 95.56 78 LEU B CA 1
ATOM 1662 C C . LEU B 1 78 ? -1.679 -21.328 3.703 1 95.56 78 LEU B C 1
ATOM 1664 O O . LEU B 1 78 ? -2.75 -21.188 4.297 1 95.56 78 LEU B O 1
ATOM 1668 N N . ASP B 1 79 ? -0.539 -21.469 4.273 1 92.81 79 ASP B N 1
ATOM 1669 C CA . ASP B 1 79 ? -0.449 -21.562 5.727 1 92.81 79 ASP B CA 1
ATOM 1670 C C . ASP B 1 79 ? -0.786 -20.219 6.383 1 92.81 79 ASP B C 1
ATOM 1672 O O . ASP B 1 79 ? -0.39 -19.156 5.887 1 92.81 79 ASP B O 1
ATOM 1676 N N . PRO B 1 80 ? -1.425 -20.281 7.598 1 90.75 80 PRO B N 1
ATOM 1677 C CA . PRO B 1 80 ? -1.846 -19.062 8.2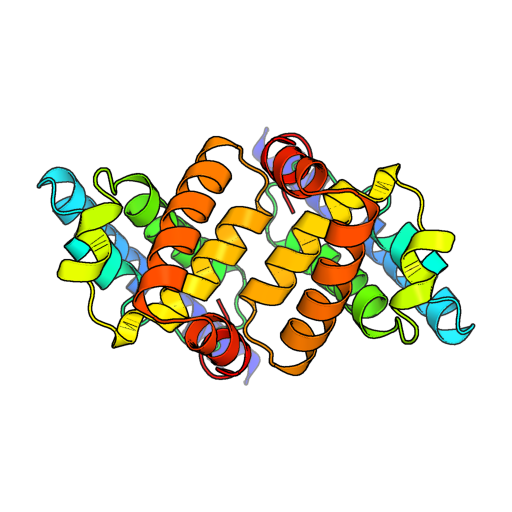97 1 90.75 80 PRO B CA 1
ATOM 1678 C C . PRO B 1 80 ? -0.671 -18.156 8.672 1 90.75 80 PRO B C 1
ATOM 1680 O O . PRO B 1 80 ? -0.85 -16.953 8.867 1 90.75 80 PRO B O 1
ATOM 1683 N N . GLU B 1 81 ? 0.482 -18.766 8.758 1 88.69 81 GLU B N 1
ATOM 1684 C CA . GLU B 1 81 ? 1.645 -17.969 9.141 1 88.69 81 GLU B CA 1
ATOM 1685 C C . GLU B 1 81 ? 1.957 -16.906 8.094 1 88.69 81 GLU B C 1
ATOM 1687 O O . GLU B 1 81 ? 2.652 -15.93 8.383 1 88.69 81 GLU B O 1
ATOM 1692 N N . TYR B 1 82 ? 1.385 -17.031 6.898 1 91.31 82 TYR B N 1
ATOM 1693 C CA . TYR B 1 82 ? 1.691 -16.109 5.82 1 91.31 82 TYR B CA 1
ATOM 1694 C C . TYR B 1 82 ? 0.578 -15.078 5.652 1 91.31 82 TYR B C 1
ATOM 1696 O O . TYR B 1 82 ? 0.689 -14.156 4.836 1 91.31 82 TYR B O 1
ATOM 1704 N N . TYR B 1 83 ? -0.47 -15.148 6.438 1 90.69 83 TYR B N 1
ATOM 1705 C CA . TYR B 1 83 ? -1.634 -14.289 6.238 1 90.69 83 TYR B CA 1
ATOM 1706 C C . TYR B 1 83 ? -1.28 -12.828 6.484 1 90.69 83 TYR B C 1
ATOM 1708 O O . TYR B 1 83 ? -1.613 -11.961 5.676 1 90.69 83 TYR B O 1
ATOM 1716 N N . ASP B 1 84 ? -0.557 -12.641 7.5 1 87.06 84 ASP B N 1
ATOM 1717 C CA . ASP B 1 84 ? -0.234 -11.266 7.855 1 87.06 84 ASP B CA 1
ATOM 1718 C C . ASP B 1 84 ? 0.625 -10.602 6.781 1 87.06 84 ASP B C 1
ATOM 1720 O O . ASP B 1 84 ? 0.338 -9.484 6.352 1 87.06 84 ASP B O 1
ATOM 1724 N N . ILE B 1 85 ? 1.663 -11.258 6.391 1 90.62 85 ILE B N 1
ATOM 1725 C CA . ILE B 1 85 ? 2.566 -10.688 5.395 1 90.62 85 ILE B CA 1
ATOM 1726 C C . ILE B 1 85 ? 1.845 -10.562 4.055 1 90.62 85 ILE B C 1
ATOM 1728 O O . ILE B 1 85 ? 2.064 -9.609 3.312 1 90.62 85 ILE B O 1
ATOM 1732 N N . LEU B 1 86 ? 0.998 -11.469 3.742 1 93.25 86 LEU B N 1
ATOM 1733 C CA . LEU B 1 86 ? 0.203 -11.375 2.521 1 93.25 86 LEU B CA 1
ATOM 1734 C C . LEU B 1 86 ? -0.686 -10.133 2.547 1 93.25 86 LEU B C 1
ATOM 1736 O O . LEU B 1 86 ? -0.75 -9.391 1.563 1 93.25 86 LEU B O 1
ATOM 1740 N N . MET B 1 87 ? -1.319 -9.922 3.643 1 92 87 MET B N 1
ATOM 1741 C CA . MET B 1 87 ? -2.188 -8.758 3.789 1 92 87 MET B CA 1
ATOM 1742 C C . MET B 1 87 ? -1.429 -7.469 3.475 1 92 87 MET B C 1
ATOM 1744 O O . MET B 1 87 ? -1.925 -6.613 2.738 1 92 87 MET B O 1
ATOM 1748 N N . LYS B 1 88 ? -0.241 -7.34 3.975 1 90.44 88 LYS B N 1
ATOM 1749 C CA . LYS B 1 88 ? 0.585 -6.16 3.73 1 90.44 88 LYS B CA 1
ATOM 1750 C C . LYS B 1 88 ? 0.855 -5.977 2.24 1 90.44 88 LYS B C 1
ATOM 1752 O O . LYS B 1 88 ? 0.749 -4.867 1.717 1 90.44 88 LYS B O 1
ATOM 1757 N N . TYR B 1 89 ? 1.102 -7.023 1.602 1 93.5 89 TYR B N 1
ATOM 1758 C CA . TYR B 1 89 ? 1.4 -6.938 0.176 1 93.5 89 TYR B CA 1
ATOM 1759 C C . TYR B 1 89 ? 0.141 -6.637 -0.628 1 93.5 89 TYR B C 1
ATOM 1761 O O . TYR B 1 89 ? 0.203 -5.98 -1.668 1 93.5 89 TYR B O 1
ATOM 1769 N N . LEU B 1 90 ? -0.984 -7.133 -0.144 1 94 90 LEU B N 1
ATOM 1770 C CA . LEU B 1 90 ? -2.227 -6.781 -0.822 1 94 90 LEU B CA 1
ATOM 1771 C C . LEU B 1 90 ? -2.471 -5.277 -0.769 1 94 90 LEU B C 1
ATOM 1773 O O . LEU B 1 90 ? -2.857 -4.668 -1.77 1 94 90 LEU B O 1
ATOM 1777 N N . TYR B 1 91 ? -2.166 -4.715 0.37 1 91.69 91 TYR B N 1
ATOM 1778 C CA . TYR B 1 91 ? -2.311 -3.266 0.482 1 91.69 91 TYR B CA 1
ATOM 1779 C C . TYR B 1 91 ? -1.333 -2.547 -0.439 1 91.69 91 TYR B C 1
ATOM 1781 O O . TYR B 1 91 ? -1.674 -1.523 -1.038 1 91.69 91 TYR B O 1
ATOM 1789 N N . ARG B 1 92 ? -0.173 -3.029 -0.504 1 92 92 ARG B N 1
ATOM 1790 C CA . ARG B 1 92 ? 0.797 -2.469 -1.439 1 92 92 ARG B CA 1
ATOM 1791 C C . ARG B 1 92 ? 0.284 -2.547 -2.873 1 92 92 ARG B C 1
ATOM 1793 O O . ARG B 1 92 ? 0.421 -1.59 -3.639 1 92 92 ARG B O 1
ATOM 1800 N N . GLY B 1 93 ? -0.262 -3.607 -3.252 1 93.75 93 GLY B N 1
ATOM 1801 C CA . GLY B 1 93 ? -0.855 -3.746 -4.574 1 93.75 93 GLY B CA 1
ATOM 1802 C C . GLY B 1 93 ? -1.975 -2.756 -4.832 1 93.75 93 GLY B C 1
ATOM 1803 O O . GLY B 1 93 ? -2.045 -2.158 -5.906 1 93.75 93 GLY B O 1
ATOM 1804 N N . LEU B 1 94 ? -2.762 -2.574 -3.824 1 91.56 94 LEU B N 1
ATOM 1805 C CA . LEU B 1 94 ? -3.875 -1.642 -3.949 1 91.56 94 LEU B CA 1
ATOM 1806 C C . LEU B 1 94 ? -3.371 -0.21 -4.102 1 91.56 94 LEU B C 1
ATOM 1808 O O . LEU B 1 94 ? -3.979 0.594 -4.812 1 91.56 94 LEU B O 1
ATOM 1812 N N . SER B 1 95 ? -2.254 0.085 -3.5 1 90.31 95 SER B N 1
ATOM 1813 C CA . SER B 1 95 ? -1.688 1.43 -3.551 1 90.31 95 SER B CA 1
ATOM 1814 C C . SER B 1 95 ? -1.18 1.765 -4.949 1 90.31 95 SER B C 1
ATOM 1816 O O . SER B 1 95 ? -0.951 2.934 -5.266 1 90.31 95 SER B O 1
ATOM 1818 N N . THR B 1 96 ? -0.945 0.776 -5.766 1 88.56 96 THR B N 1
ATOM 1819 C CA . THR B 1 96 ? -0.406 1 -7.102 1 88.56 96 THR B CA 1
ATOM 1820 C C . THR B 1 96 ? -1.427 1.714 -7.984 1 88.56 96 THR B C 1
ATOM 1822 O O . THR B 1 96 ? -1.057 2.471 -8.883 1 88.56 96 THR B O 1
ATOM 1825 N N . GLY B 1 97 ? -2.744 1.361 -7.801 1 84.81 97 GLY B N 1
ATOM 1826 C CA . GLY B 1 97 ? -3.809 1.918 -8.625 1 84.81 97 GLY B CA 1
ATOM 1827 C C . GLY B 1 97 ? -3.955 1.22 -9.961 1 84.81 97 GLY B C 1
ATOM 1828 O O . GLY B 1 97 ? -4.801 1.6 -10.773 1 84.81 97 GLY B O 1
ATOM 1829 N N . ASP B 1 98 ? -3.061 0.237 -10.219 1 88.19 98 ASP B N 1
ATOM 1830 C CA . ASP B 1 98 ? -3.184 -0.573 -11.422 1 88.19 98 ASP B CA 1
ATOM 1831 C C . ASP B 1 98 ? -4.426 -1.459 -11.367 1 88.19 98 ASP B C 1
ATOM 1833 O O . ASP B 1 98 ? -4.566 -2.281 -10.461 1 88.19 98 ASP B O 1
ATOM 1837 N N . ARG B 1 99 ? -5.289 -1.355 -12.398 1 88.62 99 ARG B N 1
ATOM 1838 C CA . ARG B 1 99 ? -6.625 -1.942 -12.328 1 88.62 99 ARG B CA 1
ATOM 1839 C C . ARG B 1 99 ? -6.551 -3.457 -12.172 1 88.62 99 ARG B C 1
ATOM 1841 O O . ARG B 1 99 ? -7.121 -4.023 -11.242 1 88.62 99 ARG B O 1
ATOM 1848 N N . PRO B 1 100 ? -5.84 -4.125 -13.047 1 91.75 100 PRO B N 1
ATOM 1849 C CA . PRO B 1 100 ? -5.785 -5.578 -12.883 1 91.75 100 PRO B CA 1
ATOM 1850 C C . PRO B 1 100 ? -5.207 -5.992 -11.531 1 91.75 100 PRO B C 1
ATOM 1852 O O . PRO B 1 100 ? -5.699 -6.938 -10.906 1 91.75 100 PRO B O 1
ATOM 1855 N N . THR B 1 101 ? -4.188 -5.312 -11.117 1 93.94 101 THR B N 1
ATOM 1856 C CA . THR B 1 101 ? -3.574 -5.598 -9.82 1 93.94 101 THR B CA 1
ATOM 1857 C C . THR B 1 101 ? -4.566 -5.352 -8.688 1 93.94 101 THR B C 1
ATOM 1859 O O . THR B 1 101 ? -4.723 -6.195 -7.805 1 93.94 101 THR B O 1
ATOM 1862 N N . CYS B 1 102 ? -5.254 -4.238 -8.727 1 90.5 102 CYS B N 1
ATOM 1863 C CA . CYS B 1 102 ? -6.207 -3.889 -7.676 1 90.5 102 CYS B CA 1
ATOM 1864 C C . CYS B 1 102 ? -7.34 -4.91 -7.605 1 90.5 102 CYS B C 1
ATOM 1866 O O . CYS B 1 102 ? -7.711 -5.355 -6.52 1 90.5 102 CYS B O 1
ATOM 1868 N N . ASP B 1 103 ? -7.84 -5.293 -8.766 1 91.75 103 ASP B N 1
ATOM 1869 C CA . ASP B 1 103 ? -8.906 -6.289 -8.82 1 91.75 103 ASP B CA 1
ATOM 1870 C C . ASP B 1 103 ? -8.469 -7.594 -8.164 1 91.75 103 ASP B C 1
ATOM 1872 O O . ASP B 1 103 ? -9.203 -8.156 -7.344 1 91.75 103 ASP B O 1
ATOM 1876 N N . GLN B 1 104 ? -7.332 -8.055 -8.539 1 95.81 104 GLN B N 1
ATOM 1877 C CA . GLN B 1 104 ? -6.789 -9.297 -7.992 1 95.81 104 GLN B CA 1
ATOM 1878 C C . GLN B 1 104 ? -6.57 -9.18 -6.488 1 95.81 104 GLN B C 1
ATOM 1880 O O . GLN B 1 104 ? -6.926 -10.086 -5.73 1 95.81 104 GLN B O 1
ATOM 1885 N N . CYS B 1 105 ? -6.004 -8.062 -6.016 1 94.44 105 CYS B N 1
ATOM 1886 C CA . CYS B 1 105 ? -5.723 -7.848 -4.602 1 94.44 105 CYS B CA 1
ATOM 1887 C C . CYS B 1 105 ? -7.016 -7.77 -3.795 1 94.44 105 CYS B C 1
ATOM 1889 O O . CYS B 1 105 ? -7.09 -8.289 -2.682 1 94.44 105 CYS B O 1
ATOM 1891 N N . LEU B 1 106 ? -8.008 -7.156 -4.34 1 91.25 106 LEU B N 1
ATOM 1892 C CA . LEU B 1 106 ? -9.289 -7.055 -3.652 1 91.25 106 LEU B CA 1
ATOM 1893 C C . LEU B 1 106 ? -9.93 -8.43 -3.494 1 91.25 106 LEU B C 1
ATOM 1895 O O . LEU B 1 106 ? -10.477 -8.742 -2.436 1 91.25 106 LEU B O 1
ATOM 1899 N N . ARG B 1 107 ? -9.852 -9.211 -4.547 1 94.25 107 ARG B N 1
ATOM 1900 C CA . ARG B 1 107 ? -10.406 -10.562 -4.488 1 94.25 107 ARG B CA 1
ATOM 1901 C C . ARG B 1 107 ? -9.727 -11.383 -3.398 1 94.25 107 ARG B C 1
ATOM 1903 O O . ARG B 1 107 ? -10.398 -12.031 -2.59 1 94.25 107 ARG B O 1
ATOM 1910 N N . ILE B 1 108 ? -8.469 -11.367 -3.375 1 96 108 ILE B N 1
ATOM 1911 C CA . ILE B 1 108 ? -7.715 -12.133 -2.393 1 96 108 ILE B CA 1
ATOM 1912 C C . ILE B 1 108 ? -7.965 -11.57 -0.994 1 96 108 ILE B C 1
ATOM 1914 O O . ILE B 1 108 ? -8.07 -12.328 -0.026 1 96 108 ILE B O 1
ATOM 1918 N N . HIS B 1 109 ? -8.008 -10.258 -0.902 1 92 109 HIS B N 1
ATOM 1919 C CA . HIS B 1 109 ? -8.266 -9.609 0.378 1 92 109 HIS B CA 1
ATOM 1920 C C . HIS B 1 109 ? -9.602 -10.047 0.961 1 92 109 HIS B C 1
ATOM 1922 O O . HIS B 1 109 ? -9.703 -10.328 2.158 1 92 109 HIS B O 1
ATOM 1928 N N . GLU B 1 110 ? -10.578 -10.07 0.124 1 90.81 110 GLU B N 1
ATOM 1929 C CA . GLU B 1 110 ? -11.898 -10.508 0.56 1 90.81 110 GLU B CA 1
ATOM 1930 C C . GLU B 1 110 ? -11.859 -11.922 1.12 1 90.81 110 GLU B C 1
ATOM 1932 O O . GLU B 1 110 ? -12.383 -12.18 2.207 1 90.81 110 GLU B O 1
ATOM 1937 N N . LYS B 1 111 ? -11.266 -12.805 0.451 1 93.38 111 LYS B N 1
ATOM 1938 C CA . LYS B 1 111 ? -11.203 -14.203 0.866 1 93.38 111 LYS B CA 1
ATOM 1939 C C . LYS B 1 111 ? -10.328 -14.359 2.109 1 93.38 111 LYS B C 1
ATOM 1941 O O . LYS B 1 111 ? -10.633 -15.18 2.982 1 93.38 111 LYS B O 1
ATOM 1946 N N . LEU B 1 112 ? -9.25 -13.672 2.125 1 93.12 112 LEU B N 1
ATOM 1947 C CA . LEU B 1 112 ? -8.383 -13.711 3.299 1 93.12 112 LEU B CA 1
ATOM 1948 C C . LEU B 1 112 ? -9.133 -13.234 4.539 1 93.12 112 LEU B C 1
ATOM 1950 O O . LEU B 1 112 ? -9.031 -13.844 5.605 1 93.12 112 LEU B O 1
ATOM 1954 N N . THR B 1 113 ? -9.875 -12.141 4.414 1 89.25 113 THR B N 1
ATOM 1955 C CA . THR B 1 113 ? -10.648 -11.586 5.52 1 89.25 113 THR B CA 1
ATOM 1956 C C . THR B 1 113 ? -11.727 -12.57 5.977 1 89.25 113 THR B C 1
ATOM 1958 O O . THR B 1 113 ? -11.977 -12.703 7.176 1 89.25 113 THR B O 1
ATOM 1961 N N . GLU B 1 114 ? -12.32 -13.211 4.984 1 88.81 114 GLU B N 1
ATOM 1962 C CA . GLU B 1 114 ? -13.312 -14.227 5.305 1 88.81 114 GLU B CA 1
ATOM 1963 C C . GLU B 1 114 ? -12.695 -15.375 6.09 1 88.81 114 GLU B C 1
ATOM 1965 O O . GLU B 1 114 ? -13.305 -15.891 7.031 1 88.81 114 GLU B O 1
ATOM 1970 N N . ARG B 1 115 ? -11.547 -15.758 5.738 1 88.94 115 ARG B N 1
ATOM 1971 C CA . ARG B 1 115 ? -10.867 -16.906 6.328 1 88.94 115 ARG B CA 1
ATOM 1972 C C . ARG B 1 115 ? -10.273 -16.547 7.688 1 88.94 115 ARG B C 1
ATOM 1974 O O . ARG B 1 115 ? -10.398 -17.312 8.648 1 88.94 115 ARG B O 1
ATOM 1981 N N . ALA B 1 116 ? -9.57 -15.508 7.785 1 86.19 116 ALA B N 1
ATOM 1982 C CA . ALA B 1 116 ? -8.812 -15.133 8.977 1 86.19 116 ALA B CA 1
ATOM 1983 C C . ALA B 1 116 ? -9.648 -14.273 9.914 1 86.19 116 ALA B C 1
ATOM 1985 O O . ALA B 1 116 ? -9.312 -14.125 11.094 1 86.19 116 ALA B O 1
ATOM 1986 N N . GLY B 1 117 ? -10.773 -13.812 9.523 1 78.31 117 GLY B N 1
ATOM 1987 C CA . GLY B 1 117 ? -11.57 -12.898 10.32 1 78.31 117 GLY B CA 1
ATOM 1988 C C . GLY B 1 117 ? -11.016 -11.484 10.344 1 78.31 117 GLY B C 1
ATOM 1989 O O . GLY B 1 117 ? -9.898 -11.242 9.875 1 78.31 117 GLY B O 1
ATOM 1990 N N . LEU B 1 118 ? -11.789 -10.531 10.789 1 67.69 118 LEU B N 1
ATOM 1991 C CA . LEU B 1 118 ? -11.406 -9.125 10.875 1 67.69 118 LEU B CA 1
ATOM 1992 C C . LEU B 1 118 ? -10.203 -8.953 11.805 1 67.69 118 LEU B C 1
ATOM 1994 O O . LEU B 1 118 ? -9.461 -7.977 11.68 1 67.69 118 LEU B O 1
ATOM 1998 N N . GLY B 1 119 ? -10 -9.969 12.625 1 64.5 119 GLY B N 1
ATOM 1999 C CA . GLY B 1 119 ? -8.836 -9.961 13.492 1 64.5 119 GLY B CA 1
ATOM 2000 C C . GLY B 1 119 ? -7.52 -9.945 12.734 1 64.5 119 GLY B C 1
ATOM 2001 O O . GLY B 1 119 ? -6.574 -9.266 13.141 1 64.5 119 GLY B O 1
ATOM 2002 N N . CYS B 1 120 ? -7.418 -10.547 11.641 1 65.38 120 CYS B N 1
ATOM 2003 C CA . CYS B 1 120 ? -6.184 -10.602 10.859 1 65.38 120 CYS B CA 1
ATOM 2004 C C . CYS B 1 120 ? -5.844 -9.227 10.281 1 65.38 120 CYS B C 1
ATOM 2006 O O . CYS B 1 120 ? -4.688 -8.812 10.305 1 65.38 120 CYS B O 1
ATOM 2008 N N . ILE B 1 121 ? -6.871 -8.594 9.734 1 63.31 121 ILE B N 1
ATOM 2009 C CA . ILE B 1 121 ? -6.629 -7.238 9.258 1 63.31 121 ILE B CA 1
ATOM 2010 C C . ILE B 1 121 ? -6.008 -6.402 10.375 1 63.31 121 ILE B C 1
ATOM 2012 O O . ILE B 1 121 ? -5.016 -5.703 10.156 1 63.31 121 ILE B O 1
ATOM 2016 N N . LEU B 1 122 ? -6.57 -6.613 11.516 1 62.06 122 LEU B N 1
ATOM 2017 C CA . LEU B 1 122 ? -6.121 -5.828 12.664 1 62.06 122 LEU B CA 1
ATOM 2018 C C . LEU B 1 122 ? -4.738 -6.277 13.125 1 62.06 122 LEU B C 1
ATOM 2020 O O . LEU B 1 122 ? -3.914 -5.453 13.523 1 62.06 122 LEU B O 1
ATOM 2024 N N . ARG B 1 123 ? -4.434 -7.488 13.047 1 63 123 ARG B N 1
ATOM 2025 C CA . ARG B 1 123 ? -3.123 -8 13.438 1 63 123 ARG B CA 1
ATOM 2026 C C . ARG B 1 123 ? -2.041 -7.527 12.469 1 63 123 ARG B C 1
ATOM 2028 O O . ARG B 1 123 ? -0.934 -7.184 12.891 1 63 123 ARG B O 1
ATOM 2035 N N . SER B 1 124 ? -2.395 -7.625 11.219 1 65.88 124 SER B N 1
ATOM 2036 C CA . SER B 1 124 ? -1.441 -7.125 10.234 1 65.88 124 SER B CA 1
ATOM 2037 C C . SER B 1 124 ? -1.08 -5.668 10.508 1 65.88 124 SER B C 1
ATOM 2039 O O . SER B 1 124 ? 0.074 -5.266 10.336 1 65.88 124 SER B O 1
ATOM 2041 N N . LEU B 1 125 ? -2.098 -5.004 10.867 1 63.66 125 LEU B N 1
ATOM 2042 C CA . LEU B 1 125 ? -1.876 -3.605 11.211 1 63.66 125 LEU B CA 1
ATOM 2043 C C . LEU B 1 125 ? -1.02 -3.486 12.469 1 63.66 125 LEU B C 1
ATOM 2045 O O . LEU B 1 125 ? -0.21 -2.562 12.586 1 63.66 125 LEU B O 1
ATOM 2049 N N . ALA B 1 126 ? -1.178 -4.414 13.32 1 56.47 126 ALA B N 1
ATOM 2050 C CA . ALA B 1 126 ? -0.458 -4.406 14.586 1 56.47 126 ALA B CA 1
ATOM 2051 C C . ALA B 1 126 ? 0.927 -5.027 14.438 1 56.47 126 ALA B C 1
ATOM 2053 O O . ALA B 1 126 ? 1.772 -4.898 15.328 1 56.47 126 ALA B O 1
ATOM 2054 N N . ASP B 1 127 ? 1.121 -5.75 13.438 1 54.34 127 ASP B N 1
ATOM 2055 C CA . ASP B 1 127 ? 2.385 -6.461 13.273 1 54.34 127 ASP B CA 1
ATOM 2056 C C . ASP B 1 127 ? 3.49 -5.52 12.805 1 54.34 127 ASP B C 1
ATOM 2058 O O . ASP B 1 127 ? 3.424 -4.984 11.695 1 54.34 127 ASP B O 1
ATOM 2062 N N . THR B 1 128 ? 4.266 -4.926 13.75 1 49.19 128 THR B N 1
ATOM 2063 C CA . THR B 1 128 ? 5.352 -3.975 13.555 1 49.19 128 THR B CA 1
ATOM 2064 C C . THR B 1 128 ? 6.582 -4.668 12.977 1 49.19 128 THR B C 1
ATOM 2066 O O . THR B 1 128 ? 7.539 -4.008 12.57 1 49.19 128 THR B O 1
ATOM 2069 N N . SER B 1 129 ? 6.609 -5.953 12.891 1 49.22 129 SER B N 1
ATOM 2070 C CA . SER B 1 129 ? 7.891 -6.586 12.609 1 49.22 129 SER B CA 1
ATOM 2071 C C . SER B 1 129 ? 8.102 -6.762 11.109 1 49.22 129 SER B C 1
ATOM 2073 O O . SER B 1 129 ? 9.234 -6.895 10.641 1 49.22 129 SER B O 1
ATOM 2075 N N . ASN B 1 130 ? 7.047 -6.719 10.297 1 46.22 130 ASN B N 1
ATOM 2076 C CA . ASN B 1 130 ? 7.215 -6.953 8.867 1 46.22 130 ASN B CA 1
ATOM 2077 C C . ASN B 1 130 ? 6.863 -5.715 8.047 1 46.22 130 ASN B C 1
ATOM 2079 O O . ASN B 1 130 ? 5.688 -5.359 7.926 1 46.22 130 ASN B O 1
ATOM 2083 N N . THR B 1 131 ? 7.793 -4.688 7.832 1 47.94 131 THR B N 1
ATOM 2084 C CA . THR B 1 131 ? 7.512 -3.525 6.996 1 47.94 131 THR B CA 1
ATOM 2085 C C . THR B 1 131 ? 7.73 -3.852 5.52 1 47.94 131 THR B C 1
ATOM 2087 O O . THR B 1 131 ? 8.766 -4.406 5.152 1 47.94 131 THR B O 1
ATOM 2090 N N . VAL B 1 132 ? 6.664 -4.004 4.703 1 53.31 132 VAL B N 1
ATOM 2091 C CA . VAL B 1 132 ? 6.781 -4.324 3.287 1 53.31 132 VAL B CA 1
ATOM 2092 C C . VAL B 1 132 ? 6.711 -3.041 2.459 1 53.31 132 VAL B C 1
ATOM 2094 O O . VAL B 1 132 ? 6.105 -2.055 2.885 1 53.31 132 VAL B O 1
#

Foldseek 3Di:
DVVVVLVVVQVVLLVVLVVLLVVLVVCVVVLNLLVSLVSLLPCLPWPSPDPVSVVSSLVSNLVSLLSDDCLLCSVVPHDPVSLLSLLLSLVVQCVVVPVSSVVSSVSNVVNSCVVVPPVSVVVSVVVNGHDD/DVVVVLVVVQVVLLVVLVVLLVVLVVCVVVLNLLVSLVSLLPPLPWPSPDPVSVVSSLVSNLVSLLSDDCLLCSPVPHDPVSLLSLLLSLVVQCVVVPVSSVVSSVSNVVNSCVVVPPVSVVVSVVVNGHDD

Solvent-accessible surface area (backbone atoms only — not comparable to full-atom values): 13742 Å² total; per-residue (Å²): 112,70,66,54,55,52,48,58,48,46,55,54,49,43,52,50,48,52,55,50,42,52,53,32,52,53,28,47,75,68,73,34,28,68,62,17,34,51,58,45,60,50,78,54,65,37,72,60,84,46,64,68,51,47,51,54,49,45,54,50,36,48,53,22,58,71,57,53,78,61,62,87,56,44,69,79,72,50,60,73,87,48,48,42,63,47,50,26,50,34,26,41,38,40,8,33,7,39,42,72,50,18,53,54,29,50,54,47,48,52,52,48,39,68,72,57,32,71,58,41,63,52,41,31,25,58,36,66,67,53,38,94,110,69,66,54,54,52,46,56,47,47,55,53,48,44,51,50,49,53,56,51,42,53,55,34,51,54,29,47,75,68,71,33,28,68,62,17,34,51,57,45,60,48,77,54,64,35,71,61,83,47,63,68,52,48,52,54,49,44,56,49,36,49,53,22,58,71,57,52,79,59,63,85,57,44,69,79,72,51,60,76,88,48,48,44,64,47,51,26,50,34,25,41,39,40,8,33,8,40,43,71,52,18,54,52,29,50,55,46,47,52,50,48,39,67,71,59,32,72,59,40,64,51,43,29,25,56,35,65,64,52,36,92

pLDDT: mean 83.35, std 17.19, range [29.48, 98.31]

Organism: NCBI:txid158383

Sequence (264 aa):
MAEFVEADNAEAIITRIEHKSRKIESLLKQHKPVEALKTALEGSPPNTQDERCKSANWIVVHRAIMAIKDVDSLFSYLDPEYYDILMKYLYRGLSTGDRPTCDQCLRIHEKLTERAGLGCILRSLADTSNTVMAEFVEADNAEAIITRIEHKSRKIESLLKQHKPVEALKTALEGSPPNTQDERCKSANWIVVHRAIMAIKDVDSLFSYLDPEYYDILMKYLYRGLSTGDRPTCDQCLRIHEKLTERAGLGCILRSLADTSNTV

InterPro domains:
  IPR006789 Actin-related protein 2/3 complex subunit 5 [PF04699] (9-128)
  IPR006789 Actin-related protein 2/3 complex subunit 5 [PTHR12644] (6-131)
  IPR036743 Actin-related protein 2/3 complex subunit 5 superfamily [G3DSA:1.25.40.190] (14-130)
  IPR036743 Actin-related protein 2/3 complex subunit 5 superfamily [SSF69103] (3-128)